Protein AF-A0A3S2ASV3-F1 (afdb_monomer)

Mean predicted aligned error: 16.5 Å

Secondary structure (DSSP, 8-state):
-----------PPPPSSS----PPPTTSTTSSSS-----------------------------------S-----BPPPEEEE-PPPPPPPPPPBSSPPPPPPPPP-SS-EEEEE-S-EEEESS-SEEEE-PPPPPPPPPPEEE----SSPPPEEPPPPPPPPPP-EEEEEE--SSEEEEESTT--SEEEE-PPPPPPPPPPEEEETT-EEPPPPPPPPPP-EEEEEE-TT-EEEE-STT--SEEEE-PPPPPPPPPPEEEE---

Radius of gyration: 30.78 Å; Cα contacts (8 Å, |Δi|>4): 820; chains: 1; bounding box: 77×61×96 Å

Foldseek 3Di:
DDDDDDDDDDDDDDDPDDPDDDDDDPPPVPPPPDDDDDDDDDDDDDDDDDDDDDDDDDDDDDDDDDPDDDDPDADQDPAAEFEQEWAAWAEWAADADWAAIAATGWRPDEQADEDAAAHEYEAAERYEYFGEWHEWYAIYEHEDEDPDPPDDAAEFHATHAWAFFEEYEYEYNYLYEQEYEDAPHAHYEYYRETHAWYAWEAYEYEPPKYHTYHTHHWYFFYHYDYHYDPSYHFYYHHHNHHHYYYYGHTYHTYYTYHMGYDYDD

pLDDT: mean 72.69, std 26.47, range [24.95, 98.44]

Solvent-accessible surface area (backbone atoms only — not comparable to full-atom values): 14152 Å² total; per-residue (Å²): 134,88,79,91,78,89,79,86,81,85,83,86,81,86,73,93,82,74,95,68,94,74,88,82,70,93,78,65,88,78,65,87,84,68,89,89,81,86,87,87,84,86,87,84,86,85,87,78,89,77,82,92,80,80,92,72,91,76,89,76,91,78,86,77,91,72,88,79,77,87,75,82,70,76,52,83,36,78,58,44,75,38,78,25,54,18,50,62,23,49,59,22,54,70,36,81,66,42,33,57,17,36,49,17,32,45,25,90,45,64,14,67,50,75,42,64,62,51,36,29,24,68,64,31,41,36,35,37,25,26,1,26,14,3,35,14,7,38,16,2,34,20,56,48,83,72,80,67,78,79,82,76,86,43,44,13,5,30,13,5,33,14,9,39,16,19,37,13,42,39,36,38,57,9,75,34,51,32,30,12,27,39,58,64,2,25,17,32,39,29,32,0,26,16,4,34,16,6,32,14,10,39,9,41,19,40,75,76,36,15,36,31,7,47,32,8,48,32,8,48,35,29,45,47,46,79,46,71,40,95,61,38,42,65,41,43,72,25,59,82,21,45,47,70,45,73,37,46,47,57,26,50,62,24,50,63,25,54,46,39,59,54,70,87,128

Structure (mmCIF, N/CA/C/O backbone):
data_AF-A0A3S2ASV3-F1
#
_entry.id   AF-A0A3S2ASV3-F1
#
loop_
_atom_site.group_PDB
_atom_site.id
_atom_site.type_symbol
_atom_site.label_atom_id
_atom_site.label_alt_id
_atom_site.label_comp_id
_atom_site.label_asym_id
_atom_site.label_entity_id
_atom_site.label_seq_id
_atom_site.pdbx_PDB_ins_code
_atom_site.Cartn_x
_atom_site.Cartn_y
_atom_site.Cartn_z
_atom_site.occupancy
_atom_site.B_iso_or_equiv
_atom_site.auth_seq_id
_atom_site.auth_comp_id
_atom_site.auth_asym_id
_atom_site.auth_atom_id
_atom_site.pdbx_PDB_model_num
ATOM 1 N N . MET A 1 1 ? -28.635 33.219 54.112 1.00 27.86 1 MET A N 1
ATOM 2 C CA . MET A 1 1 ? -27.338 33.903 53.950 1.00 27.86 1 MET A CA 1
ATOM 3 C C . MET A 1 1 ? -26.570 33.164 52.861 1.00 27.86 1 MET A C 1
ATOM 5 O O . MET A 1 1 ? -26.075 32.098 53.170 1.00 27.86 1 MET A O 1
ATOM 9 N N . ALA A 1 2 ? -26.580 33.722 51.633 1.00 28.30 2 ALA A N 1
ATOM 10 C CA . ALA A 1 2 ? -25.712 33.451 50.462 1.00 28.30 2 ALA A CA 1
ATOM 11 C C . ALA A 1 2 ? -25.654 31.990 49.911 1.00 28.30 2 ALA A C 1
ATOM 13 O O . ALA A 1 2 ? -25.798 31.045 50.665 1.00 28.30 2 ALA A O 1
ATOM 14 N N . LEU A 1 3 ? -25.488 31.664 48.624 1.00 24.95 3 LEU A N 1
ATOM 15 C CA . LEU A 1 3 ? -25.185 32.373 47.376 1.00 24.95 3 LEU A CA 1
ATOM 16 C C . LEU A 1 3 ? -25.975 31.697 46.228 1.00 24.95 3 LEU A C 1
ATOM 18 O O . LEU A 1 3 ? -26.077 30.473 46.192 1.00 24.95 3 LEU A O 1
ATOM 22 N N . PHE A 1 4 ? -26.463 32.479 45.260 1.00 28.25 4 PHE A N 1
ATOM 23 C CA . PHE A 1 4 ? -26.832 31.984 43.927 1.00 28.25 4 PHE A CA 1
ATOM 24 C C . PHE A 1 4 ? -25.550 31.759 43.106 1.00 28.25 4 PHE A C 1
ATOM 26 O O . PHE A 1 4 ? -24.674 32.620 43.082 1.00 28.25 4 PHE A O 1
ATOM 33 N N . THR A 1 5 ? -25.435 30.622 42.419 1.00 29.70 5 THR A N 1
ATOM 34 C CA . THR A 1 5 ? -24.461 30.416 41.335 1.00 29.70 5 THR A CA 1
ATOM 35 C C . THR A 1 5 ? -25.245 30.016 40.093 1.00 29.70 5 THR A C 1
ATOM 37 O O . THR A 1 5 ? -25.719 28.887 39.986 1.00 29.70 5 THR A O 1
ATOM 40 N N . GLU A 1 6 ? -25.428 30.972 39.183 1.00 31.56 6 GLU A N 1
ATOM 41 C CA . GLU A 1 6 ? -25.915 30.727 37.826 1.00 31.56 6 GLU A CA 1
ATOM 42 C C . GLU A 1 6 ? -24.901 29.864 37.064 1.00 31.56 6 GLU A C 1
ATOM 44 O O . GLU A 1 6 ? -23.692 30.095 37.136 1.00 31.56 6 GLU A O 1
ATOM 49 N N . ARG A 1 7 ? -25.380 28.868 36.313 1.00 31.86 7 ARG A N 1
ATOM 50 C CA . ARG A 1 7 ? -24.586 28.204 35.276 1.00 31.86 7 ARG A CA 1
ATOM 51 C C . ARG A 1 7 ? -25.255 28.425 33.928 1.00 31.86 7 ARG A C 1
ATOM 53 O O . ARG A 1 7 ? -26.350 27.932 33.675 1.00 31.86 7 ARG A O 1
ATOM 60 N N . VAL A 1 8 ? -24.554 29.192 33.101 1.00 29.72 8 VAL A N 1
ATOM 61 C CA . VAL A 1 8 ? -24.826 29.479 31.693 1.00 29.72 8 VAL A CA 1
ATOM 62 C C . VAL A 1 8 ? -24.829 28.169 30.900 1.00 29.72 8 VAL A C 1
ATOM 64 O O . VAL A 1 8 ? -23.848 27.426 30.924 1.00 29.72 8 VAL A O 1
ATOM 67 N N . ALA A 1 9 ? -25.925 27.878 30.198 1.00 31.48 9 ALA A N 1
ATOM 68 C CA . ALA A 1 9 ? -25.967 26.823 29.192 1.00 31.48 9 ALA A CA 1
ATOM 69 C C . ALA A 1 9 ? -25.506 27.414 27.853 1.00 31.48 9 ALA A C 1
ATOM 71 O O . ALA A 1 9 ? -26.187 28.259 27.277 1.00 31.48 9 ALA A O 1
ATOM 72 N N . VAL A 1 10 ? -24.337 26.990 27.371 1.00 29.80 10 VAL A N 1
ATOM 73 C CA . VAL A 1 10 ? -23.824 27.376 26.051 1.00 29.80 10 VAL A CA 1
ATOM 74 C C . VAL A 1 10 ? -24.455 26.454 25.008 1.00 29.80 10 VAL A C 1
ATOM 76 O O . VAL A 1 10 ? -24.184 25.256 24.987 1.00 29.80 10 VAL A O 1
ATOM 79 N N . LEU A 1 11 ? -25.317 27.015 24.162 1.00 28.66 11 LEU A N 1
ATOM 80 C CA . LEU A 1 11 ? -25.911 26.344 23.008 1.00 28.66 11 LEU A CA 1
ATOM 81 C C . LEU A 1 11 ? -24.992 26.571 21.796 1.00 28.66 11 LEU A C 1
ATOM 83 O O . LEU A 1 11 ? -24.864 27.704 21.337 1.00 28.66 11 LEU A O 1
ATOM 87 N N . SER A 1 12 ? -24.329 25.529 21.288 1.00 29.28 12 SER A N 1
ATOM 88 C CA . SER A 1 12 ? -23.541 25.613 20.052 1.00 29.28 12 SER A CA 1
ATOM 89 C C . SER A 1 12 ? -24.358 25.115 18.856 1.00 29.28 12 SER A C 1
ATOM 91 O O . SER A 1 12 ? -24.824 23.979 18.825 1.00 29.28 12 SER A O 1
ATOM 93 N N . CYS A 1 13 ? -24.516 25.973 17.849 1.00 28.16 13 CYS A N 1
ATOM 94 C CA . CYS A 1 13 ? -24.955 25.586 16.510 1.00 28.16 13 CYS A CA 1
ATOM 95 C C . CYS A 1 13 ? -23.720 25.537 15.602 1.00 28.16 13 CYS A C 1
ATOM 97 O O . CYS A 1 13 ? -22.979 26.516 15.530 1.00 28.16 13 CYS A O 1
ATOM 99 N N . ALA A 1 14 ? -23.495 24.423 14.906 1.00 32.06 14 ALA A N 1
ATOM 100 C CA . ALA A 1 14 ? -22.486 24.341 13.854 1.00 32.06 14 ALA A CA 1
ATOM 101 C C . ALA A 1 14 ? -23.110 24.783 12.520 1.00 32.06 14 ALA A C 1
ATOM 103 O O . ALA A 1 14 ? -24.103 24.204 12.082 1.00 32.06 14 ALA A O 1
ATOM 104 N N . SER A 1 15 ? -22.536 25.811 11.891 1.00 31.23 15 SER A N 1
ATOM 105 C CA . SER A 1 15 ? -22.833 26.174 10.502 1.00 31.23 15 SER A CA 1
ATOM 106 C C . SER A 1 15 ? -21.926 25.353 9.591 1.00 31.23 15 SER A C 1
ATOM 108 O O . SER A 1 15 ? -20.704 25.419 9.723 1.00 31.23 15 SER A O 1
ATOM 110 N N . ALA A 1 16 ? -22.520 24.575 8.688 1.00 38.34 16 ALA A N 1
ATOM 111 C CA . ALA A 1 16 ? -21.805 23.981 7.570 1.00 38.34 16 ALA A CA 1
ATOM 112 C C . ALA A 1 16 ? -21.366 25.126 6.651 1.00 38.34 16 ALA A C 1
ATOM 114 O O . ALA A 1 16 ? -22.221 25.781 6.069 1.00 38.34 16 ALA A O 1
ATOM 115 N N . ASP A 1 17 ? -20.078 25.467 6.682 1.00 38.75 17 ASP A N 1
ATOM 116 C CA . ASP A 1 17 ? -19.294 25.588 5.447 1.00 38.75 17 ASP A CA 1
ATOM 117 C C . ASP A 1 17 ? -17.786 25.785 5.702 1.00 38.75 17 ASP A C 1
ATOM 119 O O . ASP A 1 17 ? -17.004 25.267 4.920 1.00 38.75 17 ASP A O 1
ATOM 123 N N . ASP A 1 18 ? -17.316 26.332 6.835 1.00 40.28 18 ASP A N 1
ATOM 124 C CA . ASP A 1 18 ? -15.885 26.731 6.921 1.00 40.28 18 ASP A CA 1
ATOM 125 C C . ASP A 1 18 ? -15.082 26.199 8.131 1.00 40.28 18 ASP A C 1
ATOM 127 O O . ASP A 1 18 ? -14.100 26.814 8.554 1.00 40.28 18 ASP A O 1
ATOM 131 N N . GLY A 1 19 ? -15.465 25.056 8.716 1.00 42.62 19 GLY A N 1
ATOM 132 C CA . GLY A 1 19 ? -14.585 24.226 9.570 1.00 42.62 19 GLY A CA 1
ATOM 133 C C . GLY A 1 19 ? -13.855 24.901 10.749 1.00 42.62 19 GLY A C 1
ATOM 134 O O . GLY A 1 19 ? -12.878 24.350 11.254 1.00 42.62 19 GLY A O 1
ATOM 135 N N . SER A 1 20 ? -14.292 26.076 11.210 1.00 33.50 20 SER A N 1
ATOM 136 C CA . SER A 1 20 ? -13.599 26.860 12.236 1.00 33.50 20 SER A CA 1
ATOM 137 C C . SER A 1 20 ? -14.561 27.302 13.343 1.00 33.50 20 SER A C 1
ATOM 139 O O . SER A 1 20 ? -15.411 28.171 13.171 1.00 33.50 20 SER A O 1
ATOM 141 N N . ALA A 1 21 ? -14.429 26.687 14.523 1.00 32.34 21 ALA A N 1
ATOM 142 C CA . ALA A 1 21 ? -15.184 27.058 15.716 1.00 32.34 21 ALA A CA 1
ATOM 143 C C . ALA A 1 21 ? -14.609 28.353 16.315 1.00 32.34 21 ALA A C 1
ATOM 145 O O . ALA A 1 21 ? -13.536 28.348 16.919 1.00 32.34 21 ALA A O 1
ATOM 146 N N . ARG A 1 22 ? -15.318 29.476 16.161 1.00 36.41 22 ARG A N 1
ATOM 147 C CA . ARG A 1 22 ? -15.057 30.712 16.915 1.00 36.41 22 ARG A CA 1
ATOM 148 C C . ARG A 1 22 ? -16.167 30.922 17.941 1.00 36.41 22 ARG A C 1
ATOM 150 O O . ARG A 1 22 ? -17.344 30.816 17.617 1.00 36.41 22 ARG A O 1
ATOM 157 N N . ALA A 1 23 ? -15.783 31.209 19.183 1.00 31.31 23 ALA A N 1
ATOM 158 C CA . ALA A 1 23 ? -16.715 31.552 20.249 1.00 31.31 23 ALA A CA 1
ATOM 159 C C . ALA A 1 23 ? -17.331 32.934 19.976 1.00 31.31 23 ALA A C 1
ATOM 161 O O . ALA A 1 23 ? -16.611 33.930 19.907 1.00 31.31 23 ALA A O 1
ATOM 162 N N . CYS A 1 24 ? -18.652 33.001 19.815 1.00 29.80 24 CYS A N 1
ATOM 163 C CA . CYS A 1 24 ? -19.378 34.268 19.777 1.00 29.80 24 CYS A CA 1
ATOM 164 C C . CYS A 1 24 ? -19.650 34.737 21.212 1.00 29.80 24 CYS A C 1
ATOM 166 O O . CYS A 1 24 ? -20.343 34.055 21.965 1.00 29.80 24 CYS A O 1
ATOM 168 N N . SER A 1 25 ? -19.105 35.895 21.587 1.00 32.62 25 SER A N 1
ATOM 169 C CA . SER A 1 25 ? -19.512 36.639 22.781 1.00 32.62 25 SER A CA 1
ATOM 170 C C . SER A 1 25 ? -20.868 37.325 22.554 1.00 32.62 25 SER A C 1
ATOM 172 O O . SER A 1 25 ? -21.244 37.648 21.427 1.00 32.62 25 SER A O 1
ATOM 174 N N . GLU A 1 26 ? -21.604 37.539 23.646 1.00 41.28 26 GLU A N 1
ATOM 175 C CA . GLU A 1 26 ? -23.018 37.951 23.745 1.00 41.28 26 GLU A CA 1
ATOM 176 C C . GLU A 1 26 ? -23.399 39.336 23.168 1.00 41.28 26 GLU A C 1
ATOM 178 O O . GLU A 1 26 ? -24.513 39.807 23.386 1.00 41.28 26 GLU A O 1
ATOM 183 N N . GLU A 1 27 ? -22.536 40.000 22.396 1.00 40.22 27 GLU A N 1
ATOM 184 C CA . GLU A 1 27 ? -22.760 41.388 21.956 1.00 40.22 27 GLU A CA 1
ATOM 185 C C . GLU A 1 27 ? -23.263 41.547 20.506 1.00 40.22 27 GLU A C 1
ATOM 187 O O . GLU A 1 27 ? -23.532 42.661 20.067 1.00 40.22 27 GLU A O 1
ATOM 192 N N . VAL A 1 28 ? -23.479 40.457 19.757 1.00 37.19 28 VAL A N 1
ATOM 193 C CA . VAL A 1 28 ? -23.893 40.529 18.332 1.00 37.19 28 VAL A CA 1
ATOM 194 C C . VAL A 1 28 ? -25.413 40.382 18.119 1.00 37.19 28 VAL A C 1
ATOM 196 O O . VAL A 1 28 ? -25.927 40.617 17.025 1.00 37.19 28 VAL A O 1
ATOM 199 N N . LEU A 1 29 ? -26.197 40.093 19.164 1.00 35.94 29 LEU A N 1
ATOM 200 C CA . LEU A 1 29 ? -27.660 39.933 19.055 1.00 35.94 29 LEU A CA 1
ATOM 201 C C . LEU A 1 29 ? -28.457 41.254 19.028 1.00 35.94 29 LEU A C 1
ATOM 203 O O . LEU A 1 29 ? -29.662 41.249 19.287 1.00 35.94 29 LEU A O 1
ATOM 207 N N . ARG A 1 30 ? -27.826 42.388 18.695 1.00 38.94 30 ARG A N 1
ATOM 208 C CA . ARG A 1 30 ? -28.529 43.671 18.504 1.00 38.94 30 ARG A CA 1
ATOM 209 C C . ARG A 1 30 ? -28.528 44.240 17.084 1.00 38.94 30 ARG A C 1
ATOM 211 O O . ARG A 1 30 ? -29.340 45.124 16.848 1.00 38.94 30 ARG A O 1
ATOM 218 N N . ASP A 1 31 ? -27.776 43.679 16.132 1.00 33.28 31 ASP A N 1
ATOM 219 C CA . ASP A 1 31 ? -27.699 44.248 14.768 1.00 33.28 31 ASP A CA 1
ATOM 220 C C . ASP A 1 31 ? -28.191 43.342 13.622 1.00 33.28 31 ASP A C 1
ATOM 222 O O . ASP A 1 31 ? -28.264 43.778 12.476 1.00 33.28 31 ASP A O 1
ATOM 226 N N . ALA A 1 32 ? -28.661 42.119 13.889 1.00 35.06 32 ALA A N 1
ATOM 227 C CA . ALA A 1 32 ? -29.224 41.246 12.843 1.00 35.06 32 ALA A CA 1
ATOM 228 C C . ALA A 1 32 ? -30.696 41.558 12.476 1.00 35.06 32 ALA A C 1
ATOM 230 O O . ALA A 1 32 ? -31.387 40.733 11.878 1.00 35.06 32 ALA A O 1
ATOM 231 N N . ALA A 1 33 ? -31.190 42.748 12.828 1.00 37.66 33 ALA A N 1
ATOM 232 C CA . ALA A 1 33 ? -32.520 43.239 12.471 1.00 37.66 33 ALA A CA 1
ATOM 233 C C . ALA A 1 33 ? -32.453 44.412 11.481 1.00 37.66 33 ALA A C 1
ATOM 235 O O . ALA A 1 33 ? -33.231 45.355 11.581 1.00 37.66 33 ALA A O 1
ATOM 236 N N . ALA A 1 34 ? -31.545 44.372 10.506 1.00 36.31 34 ALA A N 1
ATOM 237 C CA . ALA A 1 34 ? -31.639 45.248 9.346 1.00 36.31 34 ALA A CA 1
ATOM 238 C C . A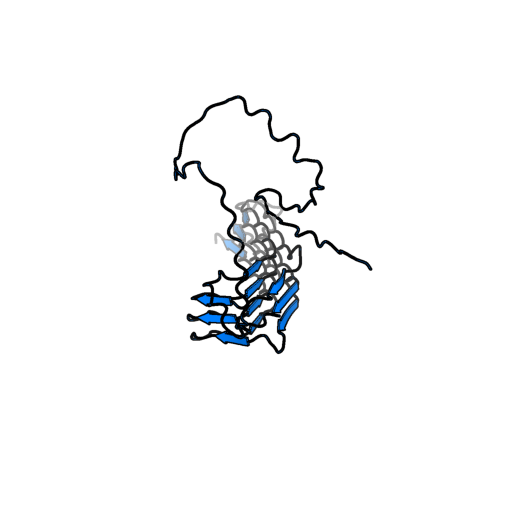LA A 1 34 ? -30.938 44.645 8.123 1.00 36.31 34 ALA A C 1
ATOM 240 O O . ALA A 1 34 ? -29.752 44.342 8.153 1.00 36.31 34 ALA A O 1
ATOM 241 N N . THR A 1 35 ? -31.667 44.630 7.006 1.00 31.55 35 THR A N 1
ATOM 242 C CA . THR A 1 35 ? -31.150 44.574 5.626 1.00 31.55 35 THR A CA 1
ATOM 243 C C . THR A 1 35 ? -30.968 43.188 5.000 1.00 31.55 35 THR A C 1
ATOM 245 O O . THR A 1 35 ? -29.873 42.648 4.933 1.00 31.55 35 THR A O 1
ATOM 248 N N . GLN A 1 36 ? -32.019 42.706 4.328 1.00 31.88 36 GLN A N 1
ATOM 249 C CA . GLN A 1 36 ? -31.841 42.073 3.017 1.00 31.88 36 GLN A CA 1
ATOM 250 C C . GLN A 1 36 ? -32.813 42.688 2.006 1.00 31.88 36 GLN A C 1
ATOM 252 O O . GLN A 1 36 ? -34.022 42.463 2.026 1.00 31.88 36 GLN A O 1
ATOM 257 N N . LYS A 1 37 ? -32.244 43.516 1.127 1.00 28.55 37 LYS A N 1
ATOM 258 C CA . LYS A 1 37 ? -32.868 44.144 -0.035 1.00 28.55 37 LYS A CA 1
ATOM 259 C C . LYS A 1 37 ? -32.323 43.428 -1.279 1.00 28.55 37 LYS A C 1
ATOM 261 O O . LYS A 1 37 ? -31.177 43.657 -1.624 1.00 28.55 37 LYS A O 1
ATOM 266 N N . GLY A 1 38 ? -33.158 42.582 -1.892 1.00 27.41 38 GLY A N 1
ATOM 267 C CA . GLY A 1 38 ? -33.184 42.176 -3.312 1.00 27.41 38 GLY A CA 1
ATOM 268 C C . GLY A 1 38 ? -31.938 41.554 -3.974 1.00 27.41 38 GLY A C 1
ATOM 269 O O . GLY A 1 38 ? -30.922 42.215 -4.113 1.00 27.41 38 GLY A O 1
ATOM 270 N N . LEU A 1 39 ? -32.081 40.354 -4.556 1.00 30.55 39 LEU A N 1
ATOM 271 C CA . LEU A 1 39 ? -32.191 40.137 -6.017 1.00 30.55 39 LEU A CA 1
ATOM 272 C C . LEU A 1 39 ? -32.584 38.659 -6.340 1.00 30.55 39 LEU A C 1
ATOM 274 O O . LEU A 1 39 ? -32.427 37.798 -5.478 1.00 30.55 39 LEU A O 1
ATOM 278 N N . PRO A 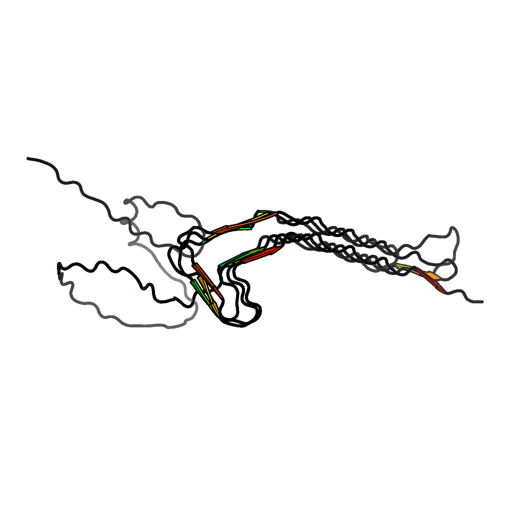1 40 ? -33.159 38.370 -7.532 1.00 34.69 40 PRO A N 1
ATOM 279 C CA . PRO A 1 40 ? -34.016 37.207 -7.815 1.00 34.69 40 PRO A CA 1
ATOM 280 C C . PRO A 1 40 ? -33.320 36.071 -8.592 1.00 34.69 40 PRO A C 1
ATOM 282 O O . PRO A 1 40 ? -32.450 36.331 -9.417 1.00 34.69 40 PRO A O 1
ATOM 285 N N . GLY A 1 41 ? -33.779 34.818 -8.434 1.00 29.88 41 GLY A N 1
ATOM 286 C CA . GLY A 1 41 ? -33.276 33.725 -9.280 1.00 29.88 41 GLY A CA 1
ATOM 287 C C . GLY A 1 41 ? -33.675 32.285 -8.937 1.00 29.88 41 GLY A C 1
ATOM 288 O O . GLY A 1 41 ? -32.800 31.473 -8.692 1.00 29.88 41 GLY A O 1
ATOM 289 N N . ARG A 1 42 ? -34.971 31.966 -9.070 1.00 28.36 42 ARG A N 1
ATOM 290 C CA . ARG A 1 42 ? -35.570 30.624 -9.297 1.00 28.36 42 ARG A CA 1
ATOM 291 C C . ARG A 1 42 ? -35.688 29.620 -8.124 1.00 28.36 42 ARG A C 1
ATOM 293 O O . ARG A 1 42 ? -34.887 29.633 -7.201 1.00 28.36 42 ARG A O 1
ATOM 300 N N . PRO A 1 43 ? -36.761 28.794 -8.134 1.00 39.12 43 PRO A N 1
ATOM 301 C CA . PRO A 1 43 ? -37.386 28.250 -6.932 1.00 39.12 43 PRO A CA 1
ATOM 302 C C . PRO A 1 43 ? -37.041 26.774 -6.711 1.00 39.12 43 PRO A C 1
ATOM 304 O O . PRO A 1 43 ? -36.908 26.033 -7.676 1.00 39.12 43 PRO A O 1
ATOM 307 N N . ASN A 1 44 ? -37.024 26.325 -5.456 1.00 31.59 44 ASN A N 1
ATOM 308 C CA . ASN A 1 44 ? -37.616 25.038 -5.104 1.00 31.59 44 ASN A CA 1
ATOM 309 C C . ASN A 1 44 ? -38.133 25.072 -3.668 1.00 31.59 44 ASN A C 1
ATOM 311 O O . ASN A 1 44 ? -37.478 25.509 -2.727 1.00 31.59 44 ASN A O 1
ATOM 315 N N . GLN A 1 45 ? -39.396 24.693 -3.583 1.00 33.84 45 GLN A N 1
ATOM 316 C CA . GLN A 1 45 ? -40.287 24.811 -2.454 1.00 33.84 45 GLN A CA 1
ATOM 317 C C . GLN A 1 45 ? -40.058 23.638 -1.500 1.00 33.84 45 GLN A C 1
ATOM 319 O O . GLN A 1 45 ? -40.102 22.494 -1.931 1.00 33.84 45 GLN A O 1
ATOM 324 N N . CYS A 1 46 ? -39.932 23.924 -0.207 1.00 28.28 46 CYS A N 1
ATOM 325 C CA . CYS A 1 46 ? -40.522 23.094 0.843 1.00 28.28 46 CYS A CA 1
ATOM 326 C C . CYS A 1 46 ? -41.114 24.035 1.892 1.00 28.28 46 CYS A C 1
ATOM 328 O O . CYS A 1 46 ? -40.515 24.376 2.909 1.00 28.28 46 CYS A O 1
ATOM 330 N N . LEU A 1 47 ? -42.305 24.520 1.552 1.00 27.61 47 LEU A N 1
ATOM 331 C CA . LEU A 1 47 ? -43.196 25.285 2.402 1.00 27.61 47 LEU A CA 1
ATOM 332 C C . LEU A 1 47 ? -43.883 24.299 3.360 1.00 27.61 47 LEU A C 1
ATOM 334 O O . LEU A 1 47 ? -44.835 23.631 2.972 1.00 27.61 47 LEU A O 1
ATOM 338 N N . ALA A 1 48 ? -43.418 24.207 4.605 1.00 30.95 48 ALA A N 1
ATOM 339 C CA . ALA A 1 48 ? -44.218 23.669 5.700 1.00 30.95 48 ALA A CA 1
ATOM 340 C C . ALA A 1 48 ? -44.593 24.830 6.624 1.00 30.95 48 ALA A C 1
ATOM 342 O O . ALA A 1 48 ? -43.816 25.315 7.442 1.00 30.95 48 ALA A O 1
ATOM 343 N N . THR A 1 49 ? -45.806 25.318 6.400 1.00 27.81 49 THR A N 1
ATOM 344 C CA . THR A 1 49 ? -46.543 26.286 7.205 1.00 27.81 49 THR A CA 1
ATOM 345 C C . THR A 1 49 ? -46.608 25.876 8.677 1.00 27.81 49 THR A C 1
ATOM 347 O O . THR A 1 49 ? -47.152 24.817 8.985 1.00 27.81 49 THR A O 1
ATOM 350 N N . LEU A 1 50 ? -46.190 26.754 9.593 1.00 28.98 50 LEU A N 1
ATOM 351 C CA . LEU A 1 50 ? -46.658 26.713 10.981 1.00 28.98 50 LEU A CA 1
ATOM 352 C C . LEU A 1 50 ? -47.162 28.110 11.390 1.00 28.98 50 LEU A C 1
ATOM 354 O O . LEU A 1 50 ? -46.391 29.073 11.351 1.00 28.98 50 LEU A O 1
ATOM 358 N N . PRO A 1 51 ? -48.459 28.275 11.714 1.00 37.16 51 PRO A N 1
ATOM 359 C CA . PRO A 1 51 ? -49.026 29.588 11.969 1.00 37.16 51 PRO A CA 1
ATOM 360 C C . PRO A 1 51 ? -48.628 30.124 13.348 1.00 37.16 51 PRO A C 1
ATOM 362 O O . PRO A 1 51 ? -48.670 29.433 14.363 1.00 37.16 51 PRO A O 1
ATOM 365 N N . LYS A 1 52 ? -48.321 31.425 13.366 1.00 30.14 52 LYS A N 1
ATOM 366 C CA . LYS A 1 52 ? -48.329 32.299 14.545 1.00 30.14 52 LYS A CA 1
ATOM 367 C C . LYS A 1 52 ? -49.573 32.039 15.399 1.00 30.14 52 LYS A C 1
ATOM 369 O O . LYS A 1 52 ? -50.672 32.337 14.935 1.00 30.14 52 LYS A O 1
ATOM 374 N N . ARG A 1 53 ? -49.381 31.653 16.665 1.00 30.09 53 ARG A N 1
ATOM 375 C CA . ARG A 1 53 ? -49.920 32.323 17.872 1.00 30.09 53 ARG A CA 1
ATOM 376 C C . ARG A 1 53 ? -49.727 31.440 19.116 1.00 30.09 53 ARG A C 1
ATOM 378 O O . ARG A 1 53 ? -50.013 30.256 19.084 1.00 30.09 53 ARG A O 1
ATOM 385 N N . ILE A 1 54 ? -49.369 32.108 20.217 1.00 37.12 54 ILE A N 1
ATOM 386 C CA . ILE A 1 54 ? -49.456 31.673 21.624 1.00 37.12 54 ILE A CA 1
ATOM 387 C C . ILE A 1 54 ? -48.217 30.944 22.165 1.00 37.12 54 ILE A C 1
ATOM 389 O O . ILE A 1 54 ? -48.108 29.724 2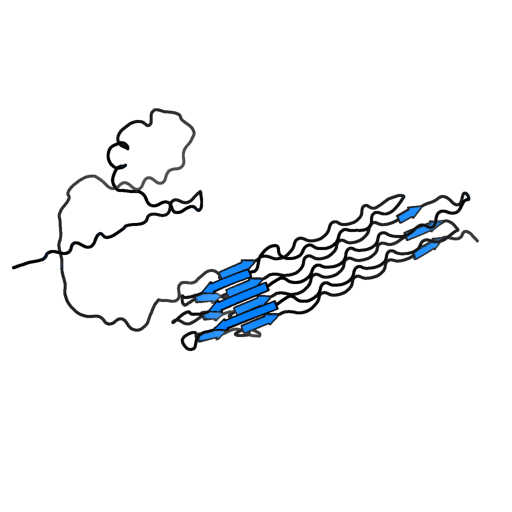2.180 1.00 37.12 54 ILE A O 1
ATOM 393 N N . ALA A 1 55 ? -47.328 31.757 22.736 1.00 36.06 55 ALA A N 1
ATOM 394 C CA . ALA A 1 55 ? -46.512 31.366 23.870 1.00 36.06 55 ALA A CA 1
ATOM 395 C C . ALA A 1 55 ? -47.417 30.918 25.030 1.00 36.06 55 ALA A C 1
ATOM 397 O O . ALA A 1 55 ? -48.261 31.692 25.488 1.00 36.06 55 ALA A O 1
ATOM 398 N N . ARG A 1 56 ? -47.212 29.701 25.536 1.00 30.80 56 ARG A N 1
ATOM 399 C CA . ARG A 1 56 ? -47.549 29.331 26.914 1.00 30.80 56 ARG A CA 1
ATOM 400 C C . ARG A 1 56 ? -46.453 28.429 27.459 1.00 30.80 56 ARG A C 1
ATOM 402 O O . ARG A 1 56 ? -46.263 27.315 26.986 1.00 30.80 56 ARG A O 1
ATOM 409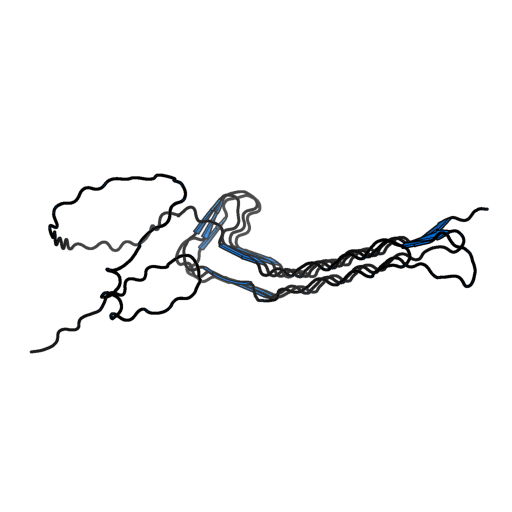 N N . LEU A 1 57 ? -45.751 28.964 28.457 1.00 34.75 57 LEU A N 1
ATOM 410 C CA . LEU A 1 57 ? -44.971 28.213 29.428 1.00 34.75 57 LEU A CA 1
ATOM 411 C C . LEU A 1 57 ? -45.786 27.002 29.903 1.00 34.75 57 LEU A C 1
ATOM 413 O O . LEU A 1 57 ? -46.847 27.181 30.500 1.00 34.75 57 LEU A O 1
ATOM 417 N N . LEU A 1 58 ? -45.253 25.798 29.724 1.00 34.47 58 LEU A N 1
ATOM 418 C CA . LEU A 1 58 ? -45.500 24.712 30.662 1.00 34.47 58 LEU A CA 1
ATOM 419 C C . LEU A 1 58 ? -44.155 24.278 31.233 1.00 34.47 58 LEU A C 1
ATOM 421 O O . LEU A 1 58 ? -43.374 23.568 30.607 1.00 34.47 58 LEU A O 1
ATOM 425 N N . CYS A 1 59 ? -43.905 24.762 32.445 1.00 31.78 59 CYS A N 1
ATOM 426 C CA . CYS A 1 59 ? -42.975 24.158 33.375 1.00 31.78 59 CYS A CA 1
ATOM 427 C C . CYS A 1 59 ? -43.607 22.834 33.832 1.00 31.78 59 CYS A C 1
ATOM 429 O O . CYS A 1 59 ? -44.680 22.848 34.435 1.00 31.78 59 CYS A O 1
ATOM 431 N N . ALA A 1 60 ? -42.982 21.704 33.515 1.00 31.62 60 ALA A N 1
ATOM 432 C CA . ALA A 1 60 ? -43.348 20.405 34.065 1.00 31.62 60 ALA A CA 1
ATOM 433 C C . ALA A 1 60 ? -42.074 19.709 34.549 1.00 31.62 60 ALA A C 1
ATOM 435 O O . ALA A 1 60 ? -41.419 18.972 33.818 1.00 31.62 60 ALA A O 1
ATOM 436 N N . THR A 1 61 ? -41.712 19.971 35.803 1.00 42.00 61 THR A N 1
ATOM 437 C CA . THR A 1 61 ? -40.820 19.100 36.565 1.00 42.00 61 THR A CA 1
ATOM 438 C C . THR A 1 61 ? -41.609 17.864 36.979 1.00 42.00 61 THR A C 1
ATOM 440 O O . THR A 1 61 ? -42.360 17.904 37.952 1.00 42.00 61 THR A O 1
ATOM 443 N N . ALA A 1 62 ? -41.433 16.769 36.243 1.00 32.22 62 ALA A N 1
ATOM 444 C CA . ALA A 1 62 ? -41.758 15.432 36.720 1.00 32.22 62 ALA A CA 1
ATOM 445 C C . ALA A 1 62 ? -40.453 14.742 37.132 1.00 32.22 62 ALA A C 1
ATOM 447 O O . ALA A 1 62 ? -39.678 14.252 36.315 1.00 32.22 62 ALA A O 1
ATOM 448 N N . LEU A 1 63 ? -40.214 14.787 38.439 1.00 33.16 63 LEU A N 1
ATOM 449 C CA . LEU A 1 63 ? -39.345 13.899 39.195 1.00 33.16 63 LEU A CA 1
ATOM 450 C C . LEU A 1 63 ? -39.749 12.439 38.910 1.00 33.16 63 LEU A C 1
ATOM 452 O O . LEU A 1 63 ? -40.941 12.153 38.954 1.00 33.16 63 LEU A O 1
ATOM 456 N N . VAL A 1 64 ? -38.788 11.548 38.645 1.00 30.34 64 VAL A N 1
ATOM 457 C CA . VAL A 1 64 ? -38.707 10.131 39.080 1.00 30.34 64 VAL A CA 1
ATOM 458 C C . VAL A 1 64 ? -37.567 9.474 38.295 1.00 30.34 64 VAL A C 1
ATOM 460 O O . VAL A 1 64 ? -37.444 9.640 37.085 1.00 30.34 64 VAL A O 1
ATOM 463 N N . GLY A 1 65 ? -36.685 8.784 39.017 1.00 39.06 65 GLY A N 1
ATOM 464 C CA . GLY A 1 65 ? -35.476 8.196 38.466 1.00 39.06 65 GLY A CA 1
ATOM 465 C C . GLY A 1 65 ? -35.737 7.186 37.355 1.00 39.06 65 GLY A C 1
ATOM 466 O O . GLY A 1 65 ? -36.576 6.302 37.480 1.00 39.06 65 GLY A O 1
ATOM 467 N N . LEU A 1 66 ? -34.919 7.281 36.316 1.00 32.69 66 LEU A N 1
ATOM 468 C CA . LEU A 1 66 ? -34.506 6.151 35.507 1.00 32.69 66 LEU A CA 1
ATOM 469 C C . LEU A 1 66 ? -32.994 6.274 35.381 1.00 32.69 66 LEU A C 1
ATOM 471 O O . LEU A 1 66 ? -32.462 7.048 34.589 1.00 32.69 66 LEU A O 1
ATOM 475 N N . VAL A 1 67 ? -32.299 5.502 36.213 1.00 34.75 67 VAL A N 1
ATOM 476 C CA . VAL A 1 67 ? -31.045 4.907 35.768 1.00 34.75 67 VAL A CA 1
ATOM 477 C C . VAL A 1 67 ? -31.420 4.189 34.472 1.00 34.75 67 VAL A C 1
ATOM 479 O O . VAL A 1 67 ? -32.177 3.224 34.510 1.00 34.75 67 VAL A O 1
ATOM 482 N N . PHE A 1 68 ? -30.985 4.714 33.331 1.00 32.72 68 PHE A N 1
ATOM 483 C CA . PHE A 1 68 ? -30.962 3.972 32.077 1.00 32.72 68 PHE A CA 1
ATOM 484 C C . PHE A 1 68 ? -29.563 3.367 31.950 1.00 32.72 68 PHE A C 1
ATOM 486 O O . PHE A 1 68 ? -28.670 4.024 31.414 1.00 32.72 68 PHE A O 1
ATOM 493 N N . PRO A 1 69 ? -29.309 2.151 32.458 1.00 41.59 69 PRO A N 1
ATOM 494 C CA . PRO A 1 69 ? -28.244 1.345 31.913 1.00 41.59 69 PRO A CA 1
ATOM 495 C C . PRO A 1 69 ? -28.821 0.649 30.666 1.00 41.59 69 PRO A C 1
ATOM 497 O O . PRO A 1 69 ? -29.938 0.141 30.697 1.00 41.59 69 PRO A O 1
ATOM 500 N N . TYR A 1 70 ? -28.058 0.623 29.577 1.00 45.44 70 TYR A N 1
ATOM 501 C CA . TYR A 1 70 ? -28.342 -0.150 28.361 1.00 45.44 70 TYR A CA 1
ATOM 502 C C . TYR A 1 70 ? -29.570 0.256 27.536 1.00 45.44 70 TYR A C 1
ATOM 504 O O . TYR A 1 70 ? -30.700 -0.136 27.801 1.00 45.44 70 TYR A O 1
ATOM 512 N N . ALA A 1 71 ? -29.289 0.978 26.453 1.00 36.69 71 ALA A N 1
ATOM 513 C CA . ALA A 1 71 ? -29.678 0.640 25.080 1.00 36.69 71 ALA A CA 1
ATOM 514 C C . ALA A 1 71 ? -29.668 1.936 24.268 1.00 36.69 71 ALA A C 1
ATOM 516 O O . ALA A 1 71 ? -30.707 2.514 23.954 1.00 36.69 71 ALA A O 1
ATOM 517 N N . GLN A 1 72 ? -28.470 2.406 23.914 1.00 42.94 72 GLN A N 1
ATOM 518 C CA . GLN A 1 72 ? -28.369 3.139 22.661 1.00 42.94 72 GLN A CA 1
ATOM 519 C C . GLN A 1 72 ? -28.736 2.106 21.597 1.00 42.94 72 GLN A C 1
ATOM 521 O O . GLN A 1 72 ? -27.994 1.150 21.383 1.00 42.94 72 GLN A O 1
ATOM 526 N N . SER A 1 73 ? -29.942 2.212 21.040 1.00 41.91 73 SER A N 1
ATOM 527 C CA . SER A 1 73 ? -30.335 1.432 19.872 1.00 41.91 73 SER A CA 1
ATOM 528 C C . SER A 1 73 ? -29.212 1.532 18.839 1.00 41.91 73 SER A C 1
ATOM 530 O O . SER A 1 73 ? -28.668 2.628 18.669 1.00 41.91 73 SER A O 1
ATOM 532 N N . PRO A 1 74 ? -28.822 0.424 18.182 1.00 50.12 74 PRO A N 1
ATOM 533 C CA . PRO A 1 74 ? -27.772 0.470 17.185 1.00 50.12 74 PRO A CA 1
ATOM 534 C C . PRO A 1 74 ? -28.252 1.387 16.065 1.00 50.12 74 PRO A C 1
ATOM 536 O O . PRO A 1 74 ? -29.082 1.017 15.230 1.00 50.12 74 PRO A O 1
ATOM 539 N N . ALA A 1 75 ? -27.781 2.633 16.081 1.00 46.56 75 ALA A N 1
ATOM 540 C CA . ALA A 1 75 ? -27.852 3.475 14.912 1.00 46.56 75 ALA A CA 1
ATOM 541 C C . ALA A 1 75 ? -27.137 2.673 13.830 1.00 46.56 75 ALA A C 1
ATOM 543 O O . ALA A 1 75 ? -25.988 2.277 14.032 1.00 46.56 75 ALA A O 1
ATOM 544 N N . HIS A 1 76 ? -27.835 2.382 12.729 1.00 53.94 76 HIS A N 1
ATOM 545 C CA . HIS A 1 76 ? -27.179 1.928 11.511 1.00 53.94 76 HIS A CA 1
ATOM 546 C C . HIS A 1 76 ? -26.191 3.030 11.153 1.00 53.94 76 HIS A C 1
ATOM 548 O O . HIS A 1 76 ? -26.564 4.088 10.642 1.00 53.94 76 HIS A O 1
ATOM 554 N N . ALA A 1 77 ? -24.955 2.840 11.585 1.00 58.91 77 ALA A N 1
ATOM 555 C CA . ALA A 1 77 ? -23.935 3.851 11.524 1.00 58.91 77 ALA A CA 1
ATOM 556 C C . ALA A 1 77 ? -23.181 3.621 10.226 1.00 58.91 77 ALA A C 1
ATOM 558 O O . ALA A 1 77 ? -22.927 2.488 9.826 1.00 58.91 77 ALA A O 1
ATOM 559 N N . GLN A 1 78 ? -22.814 4.704 9.557 1.00 73.06 78 GLN A N 1
ATOM 560 C CA . GLN A 1 78 ? -21.866 4.603 8.459 1.00 73.06 78 GLN A CA 1
ATOM 561 C C . GLN A 1 78 ? -20.494 4.212 9.026 1.00 73.06 78 GLN A C 1
ATOM 563 O O . GLN A 1 78 ? -20.160 4.577 10.163 1.00 73.06 78 GLN A O 1
ATOM 568 N N . GLN A 1 79 ? -19.722 3.458 8.249 1.00 86.25 79 GLN A N 1
ATOM 569 C CA . GLN A 1 79 ? -18.328 3.132 8.542 1.00 86.25 79 GLN A CA 1
ATOM 570 C C . GLN A 1 79 ? -17.549 4.395 8.911 1.00 86.25 79 GLN A C 1
ATOM 572 O O . GLN A 1 79 ? -17.633 5.414 8.223 1.00 86.25 79 GLN A O 1
ATOM 577 N N . LEU A 1 80 ? -16.771 4.328 9.989 1.00 88.44 80 LEU A N 1
ATOM 578 C CA . LEU A 1 80 ? -15.768 5.349 10.257 1.00 88.44 80 LEU A CA 1
ATOM 579 C C . LEU A 1 80 ? -14.553 5.037 9.381 1.00 88.44 80 LEU A C 1
ATOM 581 O O . LEU A 1 80 ? -13.981 3.961 9.512 1.00 88.44 80 LEU A O 1
ATOM 585 N N . SER A 1 81 ? -14.175 5.936 8.476 1.00 91.88 81 SER A N 1
ATOM 586 C CA . SER A 1 81 ? -13.009 5.751 7.607 1.00 91.88 81 SER A CA 1
ATOM 587 C C . SER A 1 81 ? -12.063 6.946 7.686 1.00 91.88 81 SER A C 1
ATOM 589 O O . SER A 1 81 ? -12.498 8.097 7.728 1.00 91.88 81 SER A O 1
ATOM 591 N N . ILE A 1 82 ? -10.763 6.664 7.735 1.00 94.50 82 ILE A N 1
ATOM 592 C CA . ILE A 1 82 ? -9.685 7.655 7.703 1.00 94.50 82 ILE A CA 1
ATOM 593 C C . ILE A 1 82 ? -8.683 7.177 6.668 1.00 94.50 82 ILE A C 1
ATOM 595 O O . ILE A 1 82 ? -8.108 6.106 6.823 1.00 94.50 82 ILE A O 1
ATOM 599 N N . ASN A 1 83 ? -8.491 7.955 5.611 1.00 94.75 83 ASN A N 1
ATOM 600 C CA . ASN A 1 83 ? -7.585 7.614 4.527 1.00 94.75 83 ASN A CA 1
ATOM 601 C C . ASN A 1 83 ? -6.565 8.742 4.364 1.00 94.75 83 ASN A C 1
ATOM 603 O O . ASN A 1 83 ? -6.937 9.888 4.107 1.00 94.75 83 ASN A O 1
ATOM 607 N N . THR A 1 84 ? -5.291 8.406 4.527 1.00 96.31 84 THR A N 1
ATOM 608 C CA . THR A 1 84 ? -4.156 9.282 4.232 1.00 96.31 84 THR A CA 1
ATOM 609 C C . THR A 1 84 ? -3.196 8.643 3.230 1.00 96.31 84 THR A C 1
ATOM 611 O O . THR A 1 84 ? -2.023 9.004 3.192 1.00 96.31 84 THR A O 1
ATOM 614 N N . ASP A 1 85 ? -3.687 7.699 2.423 1.00 96.69 85 ASP A N 1
ATOM 615 C CA . ASP A 1 85 ? -2.934 6.983 1.398 1.00 96.69 85 ASP A CA 1
ATOM 616 C C . ASP A 1 85 ? -2.150 7.958 0.508 1.00 96.69 85 ASP A C 1
ATOM 618 O O . ASP A 1 85 ? -2.597 9.048 0.139 1.00 96.69 85 ASP A O 1
ATOM 622 N N . GLY A 1 86 ? -0.937 7.544 0.180 1.00 96.69 86 GLY A N 1
ATOM 623 C CA . GLY A 1 86 ? -0.019 8.276 -0.658 1.00 96.69 86 GLY A CA 1
ATOM 624 C C . GLY A 1 86 ? -0.435 8.274 -2.128 1.00 96.69 86 GLY A C 1
ATOM 625 O O . GLY A 1 86 ? -1.032 7.321 -2.634 1.00 96.69 86 GLY A O 1
ATOM 626 N N . ALA A 1 87 ? -0.106 9.355 -2.832 1.00 97.38 87 ALA A N 1
ATOM 627 C CA . ALA A 1 87 ? -0.425 9.491 -4.248 1.00 97.38 87 ALA A CA 1
ATOM 628 C C . ALA A 1 87 ? 0.461 8.578 -5.117 1.00 97.38 87 ALA A C 1
ATOM 630 O O . ALA A 1 87 ? 1.644 8.405 -4.812 1.00 97.38 87 ALA A O 1
ATOM 631 N N . PRO A 1 88 ? -0.062 8.016 -6.219 1.00 97.25 88 PRO A N 1
ATOM 632 C CA . PRO A 1 88 ? 0.766 7.280 -7.168 1.00 97.25 88 PRO A CA 1
ATOM 633 C C . PRO A 1 88 ? 1.814 8.190 -7.834 1.00 97.25 88 PRO A C 1
ATOM 635 O O . PRO A 1 88 ? 1.654 9.412 -7.871 1.00 97.25 88 PRO A O 1
ATOM 638 N N . GLY A 1 89 ? 2.878 7.580 -8.350 1.00 96.62 89 GLY A N 1
ATOM 639 C CA . GLY A 1 89 ? 3.832 8.223 -9.250 1.00 96.62 89 GLY A CA 1
ATOM 640 C C . GLY A 1 89 ? 3.259 8.389 -10.658 1.00 96.62 89 GLY A C 1
ATOM 641 O O . GLY A 1 89 ? 2.291 7.720 -11.033 1.00 96.62 89 GLY A O 1
ATOM 642 N N . ASP A 1 90 ? 3.842 9.292 -11.435 1.00 95.44 90 ASP A N 1
ATOM 643 C CA . ASP A 1 90 ? 3.510 9.507 -12.840 1.00 95.44 90 ASP A CA 1
ATOM 644 C C . ASP A 1 90 ? 4.156 8.445 -13.737 1.00 95.44 90 ASP A C 1
ATOM 646 O O . ASP A 1 90 ? 5.276 7.989 -13.509 1.00 95.44 90 ASP A O 1
ATOM 650 N N . ASN A 1 91 ? 3.425 8.028 -14.769 1.00 93.88 91 ASN A N 1
ATOM 651 C CA . ASN A 1 91 ? 3.953 7.106 -15.768 1.00 93.88 91 ASN A CA 1
ATOM 652 C C . ASN A 1 91 ? 4.874 7.853 -16.737 1.00 93.88 91 ASN A C 1
ATOM 654 O O . ASN A 1 91 ? 4.657 9.031 -17.018 1.00 93.88 91 ASN A O 1
ATOM 658 N N . GLY A 1 92 ? 5.862 7.150 -17.285 1.00 87.94 92 GLY A N 1
ATOM 659 C CA . GLY A 1 92 ? 6.705 7.701 -18.341 1.00 87.94 92 GLY A CA 1
ATOM 660 C C . GLY A 1 92 ? 5.963 7.801 -19.678 1.00 87.94 92 GLY A C 1
ATOM 661 O O . GLY A 1 92 ? 5.139 6.949 -20.008 1.00 87.94 92 GLY A O 1
ATOM 662 N N . ASP A 1 93 ? 6.296 8.819 -20.469 1.00 85.12 93 ASP A N 1
ATOM 663 C CA . ASP A 1 93 ? 5.783 8.995 -21.830 1.00 85.12 93 ASP A CA 1
ATOM 664 C C . ASP A 1 93 ? 6.374 7.964 -22.813 1.00 85.12 93 ASP A C 1
ATOM 666 O O . ASP A 1 93 ? 7.570 7.652 -22.779 1.00 85.12 93 ASP A O 1
ATOM 670 N N . ASP A 1 94 ? 5.547 7.477 -23.744 1.00 81.75 94 ASP A N 1
ATOM 671 C CA . ASP A 1 94 ? 5.971 6.607 -24.847 1.00 81.75 94 ASP A CA 1
ATOM 672 C C . ASP A 1 94 ? 6.571 7.431 -26.006 1.00 81.75 94 ASP A C 1
ATOM 674 O O . ASP A 1 94 ? 5.961 8.402 -26.467 1.00 81.75 94 ASP A O 1
ATOM 678 N N . GLY A 1 95 ? 7.730 7.037 -26.555 1.00 72.75 95 GLY A N 1
ATOM 679 C CA . GLY A 1 95 ? 8.317 7.779 -27.679 1.00 72.75 95 GLY A CA 1
ATOM 680 C C . GLY A 1 95 ? 9.735 7.404 -28.127 1.00 72.75 95 GLY A C 1
ATOM 681 O O . GLY A 1 95 ? 10.265 6.326 -27.847 1.00 72.75 95 GLY A O 1
ATOM 682 N N . ILE A 1 96 ? 10.342 8.318 -28.898 1.00 60.81 96 ILE A N 1
ATOM 683 C CA . ILE A 1 96 ? 11.749 8.255 -29.320 1.00 60.81 96 ILE A CA 1
ATOM 684 C C . ILE A 1 96 ? 12.598 8.879 -28.205 1.00 60.81 96 ILE A C 1
ATOM 686 O O . ILE A 1 96 ? 12.717 10.099 -28.112 1.00 60.81 96 ILE A O 1
ATOM 690 N N . GLY A 1 97 ? 13.170 8.019 -27.358 1.00 59.91 97 GLY A N 1
ATOM 691 C CA . GLY A 1 97 ? 13.776 8.403 -26.079 1.00 59.91 97 GLY A CA 1
ATOM 692 C C . GLY A 1 97 ? 12.760 8.251 -24.948 1.00 59.91 97 GLY A C 1
ATOM 693 O O . GLY A 1 97 ? 11.619 8.676 -25.084 1.00 59.91 97 GLY A O 1
ATOM 694 N N . THR A 1 98 ? 13.145 7.582 -23.862 1.00 68.12 98 THR A N 1
ATOM 695 C CA . THR A 1 98 ? 12.195 7.164 -22.822 1.00 68.12 98 THR A CA 1
ATOM 696 C C . THR A 1 98 ? 12.254 8.037 -21.592 1.00 68.12 98 THR A C 1
ATOM 698 O O . THR A 1 98 ? 13.345 8.304 -21.081 1.00 68.12 98 THR A O 1
ATOM 701 N N . ALA A 1 99 ? 11.083 8.389 -21.073 1.00 80.31 99 ALA A N 1
ATOM 702 C CA . ALA A 1 99 ? 10.954 8.918 -19.729 1.00 80.31 99 ALA A CA 1
ATOM 703 C C . ALA A 1 99 ? 10.935 7.764 -18.716 1.00 80.31 99 ALA A C 1
ATOM 705 O O . ALA A 1 99 ? 10.202 6.779 -18.868 1.00 80.31 99 ALA A O 1
ATOM 706 N N . ASP A 1 100 ? 11.765 7.890 -17.686 1.00 87.94 100 ASP A N 1
ATOM 707 C CA . ASP A 1 100 ? 11.594 7.116 -16.464 1.00 87.94 100 ASP A CA 1
ATOM 708 C C . ASP A 1 100 ? 10.317 7.599 -15.762 1.00 87.94 100 ASP A C 1
ATOM 710 O O . ASP A 1 100 ? 9.983 8.782 -15.817 1.00 87.94 100 ASP A O 1
ATOM 714 N N . ALA A 1 101 ? 9.599 6.679 -15.128 1.00 92.75 101 ALA A N 1
ATOM 715 C CA . ALA A 1 101 ? 8.432 7.010 -14.327 1.00 92.75 101 ALA A CA 1
ATOM 716 C C . ALA A 1 101 ? 8.825 7.586 -12.964 1.00 92.75 101 ALA A C 1
ATOM 718 O O . ALA A 1 101 ? 9.891 7.260 -12.429 1.00 92.75 101 ALA A O 1
ATOM 719 N N . GLY A 1 102 ? 7.949 8.403 -12.384 1.00 95.56 102 GLY A N 1
ATOM 720 C CA . GLY A 1 102 ? 8.144 8.927 -11.043 1.00 95.56 102 GLY A CA 1
ATOM 721 C C . GLY A 1 102 ? 7.780 7.929 -9.955 1.00 95.56 102 GLY A C 1
ATOM 722 O O . GLY A 1 102 ? 6.961 7.016 -10.121 1.00 95.56 102 GLY A O 1
ATOM 723 N N . ASP A 1 103 ? 8.413 8.129 -8.807 1.00 97.81 103 ASP A N 1
ATOM 724 C CA . ASP A 1 103 ? 8.177 7.337 -7.611 1.00 97.81 103 ASP A CA 1
ATOM 725 C C . ASP A 1 103 ? 6.788 7.627 -7.024 1.00 97.81 103 ASP A C 1
ATOM 727 O O . ASP A 1 103 ? 6.212 8.708 -7.176 1.00 97.81 103 ASP A O 1
ATOM 731 N N . GLY A 1 104 ? 6.245 6.643 -6.315 1.00 97.31 104 GLY A N 1
ATOM 732 C CA . GLY A 1 104 ? 5.066 6.837 -5.491 1.00 97.31 104 GLY A CA 1
ATOM 733 C C . GLY A 1 104 ? 5.351 7.796 -4.338 1.00 97.31 104 GLY A C 1
ATOM 734 O O . GLY A 1 104 ? 6.470 7.902 -3.833 1.00 97.31 104 GLY A O 1
ATOM 735 N N . HIS A 1 105 ? 4.308 8.459 -3.859 1.00 98.00 105 HIS A N 1
ATOM 736 C CA . HIS A 1 105 ? 4.398 9.394 -2.746 1.00 98.00 105 HIS A CA 1
ATOM 737 C C . HIS A 1 105 ? 3.921 8.726 -1.462 1.00 98.00 105 HIS A C 1
ATOM 739 O O . HIS A 1 105 ? 2.954 7.969 -1.473 1.00 98.00 105 HIS A O 1
ATOM 745 N N . SER A 1 106 ? 4.596 8.982 -0.344 1.00 97.69 106 SER A N 1
ATOM 746 C CA . SER A 1 106 ? 4.159 8.482 0.963 1.00 97.69 106 SER A CA 1
ATOM 747 C C . SER A 1 106 ? 2.959 9.290 1.479 1.00 97.69 106 SER A C 1
ATOM 749 O O . SER A 1 106 ? 2.809 10.459 1.111 1.00 97.69 106 SER A O 1
ATOM 751 N N . PRO A 1 107 ? 2.139 8.719 2.377 1.00 96.69 107 PRO A N 1
ATOM 752 C CA . PRO A 1 107 ? 1.174 9.467 3.174 1.00 96.69 107 PRO A CA 1
ATOM 753 C C . PRO A 1 107 ? 1.770 10.746 3.764 1.00 96.69 107 PRO A C 1
ATOM 755 O O . PRO A 1 107 ? 2.811 10.711 4.423 1.00 96.69 107 PRO A O 1
ATOM 758 N N . VAL A 1 108 ? 1.097 11.878 3.558 1.00 92.12 108 VAL A N 1
ATOM 759 C CA . VAL A 1 108 ? 1.554 13.188 4.064 1.00 92.12 108 VAL A CA 1
ATOM 760 C C . VAL A 1 108 ? 1.188 13.425 5.532 1.00 92.12 108 VAL A C 1
ATOM 762 O O . VAL A 1 108 ? 1.688 14.362 6.152 1.00 92.12 108 VAL A O 1
ATOM 765 N N . ALA A 1 109 ? 0.326 12.578 6.099 1.00 93.50 109 ALA A N 1
ATOM 766 C CA . ALA A 1 109 ? -0.080 12.619 7.496 1.00 93.50 109 ALA A CA 1
ATOM 767 C C . ALA A 1 109 ? -0.429 11.209 8.015 1.00 93.50 109 ALA A C 1
ATOM 769 O O . ALA A 1 109 ? -0.822 10.342 7.229 1.00 93.50 109 ALA A O 1
ATOM 770 N N . PRO A 1 110 ? -0.319 10.962 9.332 1.00 93.75 110 PRO A N 1
ATOM 771 C CA . PRO A 1 110 ? -0.832 9.742 9.948 1.00 93.75 110 PRO A CA 1
ATOM 772 C C . PRO A 1 110 ? -2.356 9.615 9.813 1.00 93.75 110 PRO A C 1
ATOM 774 O O . PRO A 1 110 ? -3.076 10.601 9.966 1.00 93.75 110 PRO A O 1
ATOM 777 N N . ALA A 1 111 ? -2.849 8.393 9.619 1.00 95.00 111 ALA A N 1
ATOM 778 C CA . ALA A 1 111 ? -4.262 8.059 9.758 1.00 95.00 111 ALA A CA 1
ATOM 779 C C . ALA A 1 111 ? -4.563 7.766 11.236 1.00 95.00 111 ALA A C 1
ATOM 781 O O . ALA A 1 111 ? -4.523 6.616 11.679 1.00 95.00 111 ALA A O 1
ATOM 782 N N . THR A 1 112 ? -4.801 8.826 12.012 1.00 95.44 112 THR A N 1
ATOM 783 C CA . THR A 1 112 ? -5.112 8.747 13.445 1.00 95.44 112 THR A CA 1
ATOM 784 C C . THR A 1 112 ? -6.599 8.943 13.695 1.00 95.44 112 THR A C 1
ATOM 786 O O . THR A 1 112 ? -7.199 9.905 13.214 1.00 95.44 112 THR A O 1
ATOM 789 N N . GLY A 1 113 ? -7.213 8.068 14.489 1.00 92.31 113 GLY A N 1
ATOM 790 C CA . GLY A 1 113 ? -8.613 8.251 14.851 1.00 92.31 113 GLY A CA 1
ATOM 791 C C . GLY A 1 113 ? -9.055 7.506 16.092 1.00 92.31 113 GLY A C 1
ATOM 792 O O . GLY A 1 113 ? -8.590 6.407 16.386 1.00 92.31 113 GLY A O 1
ATOM 793 N N . THR A 1 114 ? -10.024 8.106 16.779 1.00 91.62 114 THR A N 1
ATOM 794 C CA . THR A 1 114 ? -10.614 7.554 17.995 1.00 91.62 114 THR A CA 1
ATOM 795 C C . THR A 1 114 ? -12.110 7.357 17.813 1.00 91.62 114 THR A C 1
ATOM 797 O O . THR A 1 114 ? -12.824 8.298 17.467 1.00 91.62 114 THR A O 1
ATOM 800 N N . ASN A 1 115 ? -12.596 6.154 18.106 1.00 88.81 115 ASN A N 1
ATOM 801 C CA . ASN A 1 115 ? -14.018 5.885 18.259 1.00 88.81 115 ASN A CA 1
ATOM 802 C C . ASN A 1 115 ? -14.371 5.739 19.742 1.00 88.81 115 ASN A C 1
ATOM 804 O O . ASN A 1 115 ? -13.766 4.936 20.445 1.00 88.81 115 ASN A O 1
ATOM 808 N N . SER A 1 116 ? -15.383 6.475 20.200 1.00 87.81 116 SER A N 1
ATOM 809 C CA . SER A 1 116 ? -15.870 6.425 21.590 1.00 87.81 116 SER A CA 1
ATOM 810 C C . SER A 1 116 ? -17.354 6.064 21.688 1.00 87.81 116 SER A C 1
ATOM 812 O O . SER A 1 116 ? -17.943 6.172 22.759 1.00 87.81 116 SER A O 1
ATOM 814 N N . VAL A 1 117 ? -17.981 5.659 20.579 1.00 84.88 117 VAL A N 1
ATOM 815 C CA . VAL A 1 117 ? -19.416 5.350 20.507 1.00 84.88 117 VAL A CA 1
ATOM 816 C C . VAL A 1 117 ? -19.603 3.946 19.937 1.00 84.88 117 VAL A C 1
ATOM 818 O O . VAL A 1 117 ? -18.878 3.554 19.023 1.00 84.88 117 VAL A O 1
ATOM 821 N N . GLY A 1 118 ? -20.569 3.184 20.459 1.00 84.31 118 GLY A N 1
ATOM 822 C CA . GLY A 1 118 ? -20.963 1.912 19.846 1.00 84.31 118 GLY A CA 1
ATOM 823 C C . GLY A 1 118 ? -21.442 2.124 18.405 1.00 84.31 118 GLY A C 1
ATOM 824 O O . GLY A 1 118 ? -22.071 3.140 18.098 1.00 84.31 118 GLY A O 1
ATOM 825 N N . ARG A 1 119 ? -21.122 1.194 17.505 1.00 85.44 119 ARG A N 1
ATOM 826 C CA . ARG A 1 119 ? -21.488 1.278 16.083 1.00 85.44 119 ARG A CA 1
ATOM 827 C C . ARG A 1 119 ? -21.973 -0.072 15.602 1.00 85.44 119 ARG A C 1
ATOM 829 O O . ARG A 1 119 ? -21.363 -1.078 15.934 1.00 85.44 119 ARG A O 1
ATOM 836 N N . THR A 1 120 ? -22.995 -0.066 14.756 1.00 88.88 120 THR A N 1
ATOM 837 C CA . THR A 1 120 ? -23.426 -1.261 14.031 1.00 88.88 120 THR A CA 1
ATOM 838 C C . THR A 1 120 ? -23.401 -0.970 12.539 1.00 88.88 120 THR A C 1
ATOM 840 O O . THR A 1 120 ? -24.087 -0.052 12.080 1.00 88.88 120 THR A O 1
ATOM 843 N N . THR A 1 121 ? -22.607 -1.735 11.791 1.00 86.81 121 THR A N 1
ATOM 844 C CA . THR A 1 121 ? -22.512 -1.665 10.325 1.00 86.81 121 THR A CA 1
ATOM 845 C C . THR A 1 121 ? -22.957 -2.978 9.675 1.00 86.81 121 THR A C 1
ATOM 847 O O . THR A 1 121 ? -23.022 -4.039 10.306 1.00 8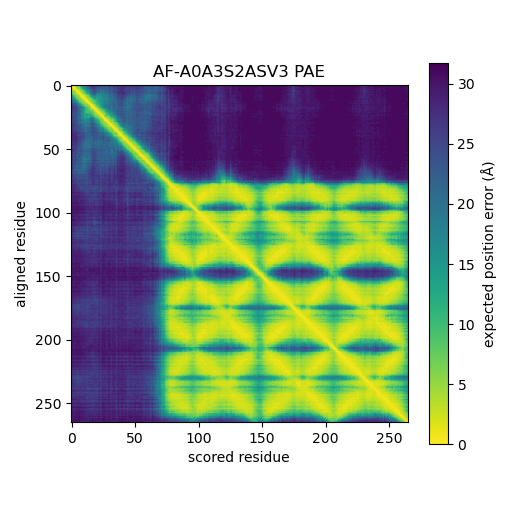6.81 121 THR A O 1
ATOM 850 N N . SER A 1 122 ? -23.304 -2.914 8.390 1.00 88.38 122 SER A N 1
ATOM 851 C CA . SER A 1 122 ? -23.702 -4.080 7.599 1.00 88.38 122 SER A CA 1
ATOM 852 C C . SER A 1 122 ? -23.040 -4.042 6.229 1.00 88.38 122 SER A C 1
ATOM 854 O O . SER A 1 122 ? -23.072 -3.012 5.561 1.00 88.38 122 SER A O 1
ATOM 856 N N . GLY A 1 123 ? -22.428 -5.157 5.839 1.00 84.88 123 GLY A N 1
ATOM 857 C CA . GLY A 1 123 ? -21.688 -5.347 4.595 1.00 84.88 123 GLY A CA 1
ATOM 858 C C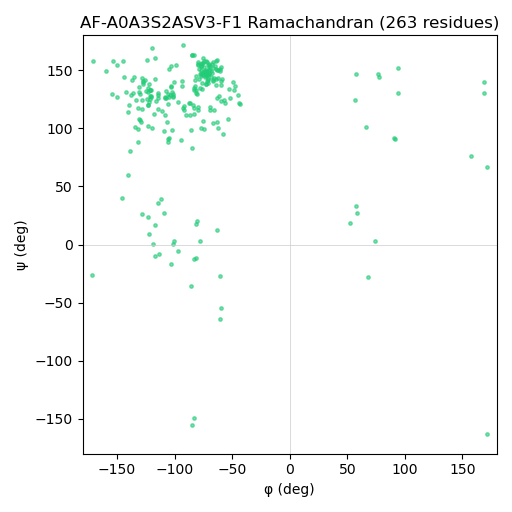 . GLY A 1 123 ? -20.318 -4.672 4.540 1.00 84.88 123 GLY A C 1
ATOM 859 O O . GLY A 1 123 ? -19.687 -4.728 3.495 1.00 84.88 123 GLY A O 1
ATOM 860 N N . GLU A 1 124 ? -19.868 -4.024 5.617 1.00 88.88 124 GLU A N 1
ATOM 861 C CA . GLU A 1 124 ? -18.664 -3.193 5.612 1.00 88.88 124 GLU A CA 1
ATOM 862 C C . GLU A 1 124 ? -18.037 -3.119 7.004 1.00 88.88 124 GLU A C 1
ATOM 864 O O . GLU A 1 124 ? -18.713 -3.319 8.025 1.00 88.88 124 GLU A O 1
ATOM 869 N N . ALA A 1 125 ? -16.748 -2.790 7.046 1.00 88.88 125 ALA A N 1
ATOM 870 C CA . ALA A 1 125 ? -16.039 -2.608 8.293 1.00 88.88 125 ALA A CA 1
ATOM 871 C C . ALA A 1 125 ? -16.599 -1.452 9.131 1.00 88.88 125 ALA A C 1
ATOM 873 O O . ALA A 1 125 ? -17.113 -0.463 8.608 1.00 88.88 125 ALA A O 1
ATOM 874 N N . ALA A 1 126 ? -16.485 -1.545 10.455 1.00 90.12 126 ALA A N 1
ATOM 875 C CA . ALA A 1 126 ? -17.026 -0.512 11.336 1.00 90.12 126 ALA A CA 1
ATOM 876 C C . ALA A 1 126 ? -16.049 0.656 11.554 1.00 90.12 126 ALA A C 1
ATOM 878 O O . ALA A 1 126 ? -16.490 1.811 11.608 1.00 90.12 126 ALA A O 1
ATOM 879 N N . PHE A 1 127 ? -14.740 0.388 11.617 1.00 92.38 127 PHE A N 1
ATOM 880 C CA . PHE A 1 127 ? -13.703 1.423 11.649 1.00 92.38 127 PHE A CA 1
ATOM 881 C C . PHE A 1 127 ? -12.492 1.037 10.790 1.00 92.38 127 PHE A C 1
ATOM 883 O O . PHE A 1 127 ? -11.838 0.030 11.046 1.00 92.38 127 PHE A O 1
ATOM 890 N N . VAL A 1 128 ? -12.173 1.847 9.781 1.00 94.50 128 VAL A N 1
ATOM 891 C CA . VAL A 1 128 ? -11.024 1.660 8.896 1.00 94.50 128 VAL A CA 1
ATOM 892 C C . VAL A 1 128 ? -10.088 2.862 8.930 1.00 94.50 128 VAL A C 1
ATOM 894 O O . VAL A 1 128 ? -10.521 4.005 8.807 1.00 94.50 128 VAL A O 1
ATOM 897 N N . GLY A 1 129 ? -8.795 2.597 9.064 1.00 95.88 129 GLY A N 1
ATOM 898 C CA . GLY A 1 129 ? -7.724 3.564 8.859 1.00 95.88 129 GLY A CA 1
ATOM 899 C C . GLY A 1 129 ? -6.758 3.045 7.803 1.00 95.88 129 GLY A C 1
ATOM 900 O O . GLY A 1 129 ? -6.319 1.897 7.888 1.00 95.88 129 GLY A O 1
ATOM 901 N N . SER A 1 130 ? -6.417 3.867 6.816 1.00 97.06 130 SER A N 1
ATOM 902 C CA . SER A 1 130 ? -5.423 3.532 5.802 1.00 97.06 130 SER A CA 1
ATOM 903 C C . SER A 1 130 ? -4.405 4.652 5.632 1.00 97.06 130 SER A C 1
ATOM 905 O O . SER A 1 130 ? -4.749 5.832 5.602 1.00 97.06 130 SER A O 1
ATOM 907 N N . ALA A 1 131 ? -3.142 4.255 5.555 1.00 97.62 131 ALA A N 1
ATOM 908 C CA . ALA A 1 131 ? -2.016 5.105 5.213 1.00 97.62 131 ALA A CA 1
ATOM 909 C C . ALA A 1 131 ? -1.081 4.296 4.307 1.00 97.62 131 ALA A C 1
ATOM 911 O O . ALA A 1 131 ? 0.065 4.007 4.659 1.00 97.62 131 ALA A O 1
ATOM 912 N N . ARG A 1 132 ? -1.589 3.849 3.160 1.00 98.12 132 ARG A N 1
ATOM 913 C CA . ARG A 1 132 ? -0.808 3.061 2.202 1.00 98.12 132 ARG A CA 1
ATOM 914 C C . ARG A 1 132 ? 0.190 3.937 1.460 1.00 98.12 132 ARG A C 1
ATOM 916 O O . ARG A 1 132 ? -0.110 5.082 1.141 1.00 98.12 132 ARG A O 1
ATOM 923 N N . GLY A 1 133 ? 1.366 3.405 1.152 1.00 98.00 133 GLY A N 1
ATOM 924 C CA . GLY A 1 133 ? 2.310 4.055 0.248 1.00 98.00 133 GLY A CA 1
ATOM 925 C C . GLY A 1 133 ? 1.752 4.141 -1.174 1.00 98.00 133 GLY A C 1
ATOM 926 O O . GLY A 1 133 ? 1.093 3.211 -1.643 1.00 98.00 133 GLY A O 1
ATOM 927 N N . GLY A 1 134 ? 2.028 5.239 -1.875 1.00 98.06 134 GLY A N 1
ATOM 928 C CA . GLY A 1 134 ? 1.678 5.381 -3.284 1.00 98.06 134 GLY A CA 1
ATOM 929 C C . GLY A 1 134 ? 2.422 4.377 -4.164 1.00 98.06 134 GLY A C 1
ATOM 930 O O . GLY A 1 134 ? 3.594 4.077 -3.931 1.00 98.06 134 GLY A O 1
ATOM 931 N N . ARG A 1 135 ? 1.754 3.849 -5.190 1.00 98.25 135 ARG A N 1
ATOM 932 C CA . ARG A 1 135 ? 2.384 2.977 -6.195 1.00 98.25 135 ARG A CA 1
ATOM 933 C C . ARG A 1 135 ? 3.327 3.795 -7.090 1.00 98.25 135 ARG A C 1
ATOM 935 O O . ARG A 1 135 ? 2.953 4.893 -7.491 1.00 98.25 135 ARG A O 1
ATOM 942 N N . GLY A 1 136 ? 4.498 3.263 -7.432 1.00 97.81 136 GLY A N 1
ATOM 943 C CA . GLY A 1 136 ? 5.385 3.875 -8.431 1.00 97.81 136 GLY A CA 1
ATOM 944 C C . GLY A 1 136 ? 4.817 3.783 -9.852 1.00 97.81 136 GLY A C 1
ATOM 945 O O . GLY A 1 136 ? 4.120 2.816 -10.179 1.00 97.81 136 GLY A O 1
ATOM 946 N N . GLY A 1 137 ? 5.090 4.782 -10.692 1.00 96.88 137 GLY A N 1
ATOM 947 C CA . GLY A 1 137 ? 4.582 4.827 -12.067 1.00 96.88 137 GLY A CA 1
ATOM 948 C C . GLY A 1 137 ? 5.233 3.786 -12.985 1.00 96.88 137 GLY A C 1
ATOM 949 O O . GLY A 1 137 ? 6.351 3.327 -12.744 1.00 96.88 137 GLY A O 1
ATOM 950 N N . ASP A 1 138 ? 4.548 3.399 -14.055 1.00 95.44 138 ASP A N 1
ATOM 951 C CA . ASP A 1 138 ? 5.083 2.489 -15.071 1.00 95.44 138 ASP A CA 1
ATOM 952 C C . ASP A 1 138 ? 5.933 3.276 -16.095 1.00 95.44 138 ASP A C 1
ATOM 954 O O . ASP A 1 138 ? 5.541 4.356 -16.539 1.00 95.44 138 ASP A O 1
ATOM 958 N N . GLY A 1 139 ? 7.115 2.764 -16.454 1.00 92.50 139 GLY A N 1
ATOM 959 C CA . GLY A 1 139 ? 8.052 3.442 -17.359 1.00 92.50 139 GLY A CA 1
ATOM 960 C C . GLY A 1 139 ? 7.530 3.579 -18.796 1.00 92.50 139 GLY A C 1
ATOM 961 O O . GLY A 1 139 ? 6.715 2.771 -19.243 1.00 92.50 139 GLY A O 1
ATOM 962 N N . GLY A 1 140 ? 8.058 4.555 -19.543 1.00 90.81 140 GLY A N 1
ATOM 963 C CA . GLY A 1 140 ? 7.671 4.824 -20.934 1.00 90.81 140 GLY A CA 1
ATOM 964 C C . GLY A 1 140 ? 8.361 3.930 -21.971 1.00 90.81 140 GLY A C 1
ATOM 965 O O . GLY A 1 140 ? 9.550 3.608 -21.855 1.00 90.81 140 GLY A O 1
ATOM 966 N N . SER A 1 141 ? 7.625 3.518 -23.000 1.00 87.88 141 SER A N 1
ATOM 967 C CA . SER A 1 141 ? 8.085 2.589 -24.041 1.00 87.88 141 SER A CA 1
ATOM 968 C C . SER A 1 141 ? 9.004 3.261 -25.060 1.00 87.88 141 SER A C 1
ATOM 970 O O . SER A 1 141 ? 8.797 4.412 -25.446 1.00 87.88 141 SER A O 1
ATOM 972 N N . ALA A 1 142 ? 9.991 2.508 -25.556 1.00 78.69 142 ALA A N 1
ATOM 973 C CA . ALA A 1 142 ? 10.961 2.987 -26.541 1.00 78.69 142 ALA A CA 1
ATOM 974 C C . ALA A 1 142 ? 10.826 2.270 -27.890 1.00 78.69 142 ALA A C 1
ATOM 976 O O . ALA A 1 142 ? 10.927 1.038 -27.960 1.00 78.69 142 ALA A O 1
ATOM 977 N N . VAL A 1 143 ? 10.730 3.033 -28.981 1.00 73.88 143 VAL A N 1
ATOM 978 C CA . VAL A 1 143 ? 10.879 2.509 -30.350 1.00 73.88 143 VAL A CA 1
ATOM 979 C C . VAL A 1 143 ? 11.838 3.365 -31.159 1.00 73.88 143 VAL A C 1
ATOM 981 O O . VAL A 1 143 ? 11.702 4.585 -31.211 1.00 73.88 143 VAL A O 1
ATOM 984 N N . HIS A 1 144 ? 12.802 2.737 -31.833 1.00 68.94 144 HIS A N 1
ATOM 985 C CA . HIS A 1 144 ? 13.671 3.456 -32.763 1.00 68.94 144 HIS A CA 1
ATOM 986 C C . HIS A 1 144 ? 13.998 2.624 -34.007 1.00 68.94 144 HIS A C 1
ATOM 988 O O . HIS A 1 144 ? 14.381 1.457 -33.920 1.00 68.94 144 HIS A O 1
ATOM 994 N N . ALA A 1 145 ? 13.832 3.235 -35.183 1.00 61.53 145 ALA A N 1
ATOM 995 C CA . ALA A 1 145 ? 13.949 2.570 -36.483 1.00 61.53 145 ALA A CA 1
ATOM 996 C C . ALA A 1 145 ? 15.295 2.815 -37.192 1.00 61.53 145 ALA A C 1
ATOM 998 O O . ALA A 1 145 ? 15.469 2.385 -38.331 1.00 61.53 145 ALA A O 1
ATOM 999 N N . THR A 1 146 ? 16.237 3.532 -36.568 1.00 57.88 146 THR A N 1
ATOM 1000 C CA . THR A 1 146 ? 17.478 3.954 -37.236 1.00 57.88 146 THR A CA 1
ATOM 1001 C C . THR A 1 146 ? 18.654 3.056 -36.843 1.00 57.88 146 THR A C 1
ATOM 1003 O O . THR A 1 146 ? 18.909 2.812 -35.667 1.00 57.88 146 THR A O 1
ATOM 1006 N N . ALA A 1 147 ? 19.373 2.564 -37.853 1.00 54.81 147 ALA A N 1
ATOM 1007 C CA . ALA A 1 147 ? 20.608 1.787 -37.721 1.00 54.81 147 ALA A CA 1
ATOM 1008 C C . ALA A 1 147 ? 21.831 2.600 -38.193 1.00 54.81 147 ALA A C 1
ATOM 1010 O O . ALA A 1 147 ? 22.801 2.037 -38.699 1.00 54.81 147 ALA A O 1
ATOM 1011 N N . VAL A 1 148 ? 21.764 3.937 -38.106 1.00 54.84 148 VAL A N 1
ATOM 1012 C CA . VAL A 1 148 ? 22.837 4.815 -38.596 1.00 54.84 148 VAL A CA 1
ATOM 1013 C C . VAL A 1 148 ? 23.813 5.089 -37.450 1.00 54.84 148 VAL A C 1
ATOM 1015 O O . VAL A 1 148 ? 23.406 5.695 -36.460 1.00 54.84 148 VAL A O 1
ATOM 1018 N N . PRO A 1 149 ? 25.078 4.644 -37.543 1.00 56.44 149 PRO A N 1
ATOM 1019 C CA . PRO A 1 149 ? 26.061 4.886 -36.497 1.00 56.44 149 PRO A CA 1
ATOM 1020 C C . PRO A 1 149 ? 26.370 6.391 -36.317 1.00 56.44 149 PRO A C 1
ATOM 1022 O O . PRO A 1 149 ? 26.313 7.143 -37.294 1.00 56.44 149 PRO A O 1
ATOM 1025 N N . PRO A 1 150 ? 26.752 6.832 -35.098 1.00 57.41 150 PRO A N 1
ATOM 1026 C CA . PRO A 1 150 ? 27.048 6.002 -33.926 1.00 57.41 150 PRO A CA 1
ATOM 1027 C C . PRO A 1 150 ? 25.783 5.395 -33.303 1.00 57.41 150 PRO A C 1
ATOM 1029 O O . PRO A 1 150 ? 24.744 6.040 -33.222 1.00 57.41 150 PRO A O 1
ATOM 1032 N N . PHE A 1 151 ? 25.871 4.121 -32.913 1.00 61.75 151 PHE A N 1
ATOM 1033 C CA . PHE A 1 151 ? 24.733 3.365 -32.393 1.00 61.75 151 PHE A CA 1
ATOM 1034 C C . PHE A 1 151 ? 24.191 4.010 -31.112 1.00 61.75 151 PHE A C 1
ATOM 1036 O O . PHE A 1 151 ? 24.944 4.244 -30.168 1.00 61.75 151 PHE A O 1
ATOM 1043 N N . VAL A 1 152 ? 22.886 4.279 -31.079 1.00 64.81 152 VAL A N 1
ATOM 1044 C CA . VAL A 1 152 ? 22.181 4.738 -29.878 1.00 64.81 152 VAL A CA 1
ATOM 1045 C C . VAL A 1 152 ? 21.633 3.502 -29.165 1.00 64.81 152 VAL A C 1
ATOM 1047 O O . VAL A 1 152 ? 20.819 2.779 -29.737 1.00 64.81 152 VAL A O 1
ATOM 1050 N N . GLU A 1 153 ? 22.086 3.237 -27.936 1.00 69.81 153 GLU A N 1
ATOM 1051 C CA . GLU A 1 153 ? 21.477 2.212 -27.077 1.00 69.81 153 GLU A CA 1
ATOM 1052 C C . GLU A 1 153 ? 20.053 2.660 -26.728 1.00 69.81 153 GLU A C 1
ATOM 1054 O O . GLU A 1 153 ? 19.855 3.696 -26.093 1.00 69.81 153 GLU A O 1
ATOM 1059 N N . ILE A 1 154 ? 19.052 1.898 -27.172 1.00 76.56 154 ILE A N 1
ATOM 1060 C CA . ILE A 1 154 ? 17.650 2.169 -26.857 1.00 76.56 154 ILE A CA 1
ATOM 1061 C C . ILE A 1 154 ? 17.288 1.397 -25.598 1.00 76.56 154 ILE A C 1
ATOM 1063 O O . ILE A 1 154 ? 17.348 0.165 -25.579 1.00 76.56 154 ILE A O 1
ATOM 1067 N N . LYS A 1 155 ? 16.888 2.123 -24.558 1.00 83.12 155 LYS A N 1
ATOM 1068 C CA . LYS A 1 155 ? 16.442 1.552 -23.292 1.00 83.12 155 LYS A CA 1
ATOM 1069 C C . LYS A 1 155 ? 14.978 1.910 -23.051 1.00 83.12 155 LYS A C 1
ATOM 1071 O O . LYS A 1 155 ? 14.583 3.014 -23.385 1.00 83.12 155 LYS A O 1
ATOM 1076 N N . GLY A 1 156 ? 14.202 0.989 -22.488 1.00 88.19 156 GLY A N 1
ATOM 1077 C CA . GLY A 1 156 ? 12.863 1.255 -21.964 1.00 88.19 156 GLY A CA 1
ATOM 1078 C C . GLY A 1 156 ? 12.944 2.107 -20.696 1.00 88.19 156 GLY A C 1
ATOM 1079 O O . GLY A 1 156 ? 13.914 1.984 -19.936 1.00 88.19 156 GLY A O 1
ATOM 1080 N N . GLY A 1 157 ? 11.928 2.927 -20.438 1.00 91.31 157 GLY A N 1
ATOM 1081 C CA . GLY A 1 157 ? 11.840 3.721 -19.215 1.00 91.31 157 GLY A CA 1
ATOM 1082 C C . GLY A 1 157 ? 11.838 2.835 -17.969 1.00 91.31 157 GLY A C 1
ATOM 1083 O O . GLY A 1 157 ? 11.248 1.746 -17.958 1.00 91.31 157 GLY A O 1
ATOM 1084 N N . LYS A 1 158 ? 12.532 3.269 -16.916 1.00 93.62 158 LYS A N 1
ATOM 1085 C CA . LYS A 1 158 ? 12.473 2.651 -15.586 1.00 93.62 158 LYS A CA 1
ATOM 1086 C C . LYS A 1 158 ? 11.072 2.858 -14.996 1.00 93.62 158 LYS A C 1
ATOM 1088 O O . LYS A 1 158 ? 10.504 3.934 -15.144 1.00 93.62 158 LYS A O 1
ATOM 1093 N N . GLY A 1 159 ? 10.543 1.849 -14.309 1.00 96.00 159 GLY A N 1
ATOM 1094 C CA . GLY A 1 159 ? 9.403 2.033 -13.414 1.00 96.00 159 GLY A CA 1
ATOM 1095 C C . GLY A 1 159 ? 9.816 2.783 -12.144 1.00 96.00 159 GLY A C 1
ATOM 1096 O O . GLY A 1 159 ? 10.935 2.603 -11.648 1.00 96.00 159 GLY A O 1
ATOM 1097 N N . GLY A 1 160 ? 8.917 3.608 -11.620 1.00 97.62 160 GLY A N 1
ATOM 1098 C CA . GLY A 1 160 ? 9.102 4.330 -10.366 1.00 97.62 160 GLY A CA 1
ATOM 1099 C C . GLY A 1 160 ? 9.065 3.393 -9.164 1.00 97.62 160 GLY A C 1
ATOM 1100 O O . GLY A 1 160 ? 8.402 2.351 -9.185 1.00 97.62 160 GLY A O 1
ATOM 1101 N N . ASP A 1 161 ? 9.774 3.741 -8.100 1.00 98.25 161 ASP A N 1
ATOM 1102 C CA . ASP A 1 161 ? 9.751 2.986 -6.852 1.00 98.25 161 ASP A CA 1
ATOM 1103 C C . ASP A 1 161 ? 8.433 3.260 -6.096 1.00 98.25 161 ASP A C 1
ATOM 1105 O O . ASP A 1 161 ? 7.862 4.347 -6.155 1.00 98.25 161 ASP A O 1
ATOM 1109 N N . GLY A 1 162 ? 7.904 2.258 -5.400 1.00 98.12 162 GLY A N 1
ATOM 1110 C CA . GLY A 1 162 ? 6.746 2.413 -4.527 1.00 98.12 162 GLY A CA 1
ATOM 1111 C C . GLY A 1 162 ? 7.108 3.162 -3.246 1.00 98.12 162 GLY A C 1
ATOM 1112 O O . GLY A 1 162 ? 8.210 3.025 -2.712 1.00 98.12 162 GLY A O 1
ATOM 1113 N N . ALA A 1 163 ? 6.167 3.941 -2.721 1.00 98.44 163 ALA A N 1
ATOM 1114 C CA . ALA A 1 163 ? 6.385 4.737 -1.521 1.00 98.44 163 ALA A CA 1
ATOM 1115 C C . ALA A 1 163 ? 6.263 3.910 -0.240 1.00 98.44 163 ALA A C 1
ATOM 1117 O O . ALA A 1 163 ? 5.568 2.894 -0.184 1.00 98.44 163 ALA A O 1
ATOM 1118 N N . LYS A 1 164 ? 6.883 4.389 0.837 1.00 98.25 164 LYS A N 1
ATOM 1119 C CA . LYS A 1 164 ? 6.723 3.787 2.161 1.00 98.25 164 LYS A CA 1
ATOM 1120 C C . LYS A 1 164 ? 5.284 3.968 2.670 1.00 98.25 164 LYS A C 1
ATOM 1122 O O . LYS A 1 164 ? 4.696 5.038 2.504 1.00 98.25 164 LYS A O 1
ATOM 1127 N N . GLY A 1 165 ? 4.749 2.949 3.340 1.00 97.81 165 GLY A N 1
ATOM 1128 C CA . GLY A 1 165 ? 3.522 3.072 4.127 1.00 97.81 165 GLY A CA 1
ATOM 1129 C C . GLY A 1 165 ? 3.655 4.099 5.261 1.00 97.81 165 GLY A C 1
ATOM 1130 O O . GLY A 1 165 ? 4.733 4.329 5.813 1.00 97.81 165 GLY A O 1
ATOM 1131 N N . GLY A 1 166 ? 2.553 4.748 5.609 1.00 97.56 166 GLY A N 1
ATOM 1132 C CA . GLY A 1 166 ? 2.491 5.761 6.656 1.00 97.56 166 GLY A CA 1
ATOM 1133 C C . GLY A 1 166 ? 2.292 5.172 8.051 1.00 97.56 166 GLY A C 1
ATOM 1134 O O . GLY A 1 166 ? 2.627 4.024 8.336 1.00 97.56 166 GLY A O 1
ATOM 1135 N N . THR A 1 167 ? 1.725 5.983 8.936 1.00 97.81 167 THR A N 1
ATOM 1136 C CA . THR A 1 167 ? 1.345 5.551 10.283 1.00 97.81 167 THR A CA 1
ATOM 1137 C C . THR A 1 167 ? -0.171 5.473 10.371 1.00 97.81 167 THR A C 1
ATOM 1139 O O . THR A 1 167 ? -0.845 6.462 10.092 1.00 97.81 167 THR A O 1
ATOM 1142 N N . VAL A 1 168 ? -0.696 4.329 10.797 1.00 97.94 168 VAL A N 1
ATOM 1143 C CA . VAL A 1 168 ? -2.096 4.149 11.191 1.00 97.94 168 VAL A CA 1
ATOM 1144 C C . VAL A 1 168 ? -2.140 3.979 12.705 1.00 97.94 168 VAL A C 1
ATOM 1146 O O . VAL A 1 168 ? -1.457 3.111 13.246 1.00 97.94 168 VAL A O 1
ATOM 1149 N N . ASP A 1 169 ? -2.939 4.795 13.386 1.00 96.50 169 ASP A N 1
ATOM 1150 C CA . ASP A 1 169 ? -3.168 4.694 14.830 1.00 96.50 169 ASP A CA 1
ATOM 1151 C C . ASP A 1 169 ? -4.665 4.815 15.118 1.00 96.50 169 ASP A C 1
ATOM 1153 O O . ASP A 1 169 ? -5.261 5.895 15.079 1.00 96.50 169 ASP A O 1
ATOM 1157 N N . ILE A 1 170 ? -5.289 3.667 15.346 1.00 95.25 170 ILE A N 1
ATOM 1158 C CA . ILE A 1 170 ? -6.719 3.556 15.601 1.00 95.25 170 ILE A CA 1
ATOM 1159 C C . ILE A 1 170 ? -6.926 3.232 17.072 1.00 95.25 170 ILE A C 1
ATOM 1161 O O . ILE A 1 170 ? -6.433 2.224 17.574 1.00 95.25 170 ILE A O 1
ATOM 1165 N N . THR A 1 171 ? -7.729 4.040 17.752 1.00 93.25 171 THR A N 1
ATOM 1166 C CA . THR A 1 171 ? -8.136 3.793 19.134 1.00 93.25 171 THR A CA 1
ATOM 1167 C C . THR A 1 171 ? -9.646 3.578 19.210 1.00 93.25 171 THR A C 1
ATOM 1169 O O . THR A 1 171 ? -10.432 4.436 18.816 1.00 93.25 171 THR A O 1
ATOM 1172 N N . ASN A 1 172 ? -10.081 2.440 19.743 1.00 90.88 172 ASN A N 1
ATOM 1173 C CA . ASN A 1 172 ? -11.476 2.191 20.087 1.00 90.88 172 ASN A CA 1
ATOM 1174 C C . ASN A 1 172 ? -11.638 2.201 21.611 1.00 90.88 172 ASN A C 1
ATOM 1176 O O . ASN A 1 172 ? -11.158 1.306 22.304 1.00 90.88 172 ASN A O 1
ATOM 1180 N N . ASN A 1 173 ? -12.330 3.225 22.100 1.00 90.19 173 ASN A N 1
ATOM 1181 C CA . ASN A 1 173 ? -12.673 3.445 23.503 1.00 90.19 173 ASN A CA 1
ATOM 1182 C C . ASN A 1 173 ? -14.195 3.421 23.716 1.00 90.19 173 ASN A C 1
ATOM 1184 O O . ASN A 1 173 ? -14.687 3.961 24.706 1.00 90.19 173 ASN A O 1
ATOM 1188 N N . ALA A 1 174 ? -14.958 2.880 22.763 1.00 82.44 174 ALA A N 1
ATOM 1189 C CA . ALA A 1 174 ? -16.405 2.819 22.864 1.00 82.44 174 ALA A CA 1
ATOM 1190 C C . ALA A 1 174 ? -16.827 1.941 24.048 1.00 82.44 174 ALA A C 1
ATOM 1192 O O . ALA A 1 174 ? -16.457 0.779 24.123 1.00 82.44 174 ALA A O 1
ATOM 1193 N N . SER A 1 175 ? -17.663 2.478 24.935 1.00 75.00 175 SER A N 1
ATOM 1194 C CA . SER A 1 175 ? -18.301 1.714 26.019 1.00 75.00 175 SER A CA 1
ATOM 1195 C C . SER A 1 175 ? -19.493 0.863 25.543 1.00 75.00 175 SER A C 1
ATOM 1197 O O . SER A 1 175 ? -20.174 0.229 26.346 1.00 75.00 175 SER A O 1
ATOM 1199 N N . GLY A 1 176 ? -19.766 0.866 24.233 1.00 72.69 176 GLY A N 1
ATOM 1200 C CA . GLY A 1 176 ? -20.774 0.049 23.557 1.00 72.69 176 GLY A CA 1
ATOM 1201 C C . GLY A 1 176 ? -20.147 -0.869 22.504 1.00 72.69 176 GLY A C 1
ATOM 1202 O O . GLY A 1 176 ? -18.974 -0.726 22.160 1.00 72.69 176 GLY A O 1
ATOM 1203 N N . ALA A 1 177 ? -20.935 -1.810 21.980 1.00 80.19 177 ALA A N 1
ATOM 1204 C CA . ALA A 1 177 ? -20.448 -2.771 20.996 1.00 80.19 177 ALA A CA 1
ATOM 1205 C C . ALA A 1 177 ? -20.172 -2.121 19.629 1.00 80.19 177 ALA A C 1
ATOM 1207 O O . ALA A 1 177 ? -20.889 -1.226 19.173 1.00 80.19 177 ALA A O 1
ATOM 1208 N N . LEU A 1 178 ? -19.109 -2.594 18.989 1.00 88.88 178 LEU A N 1
ATOM 1209 C CA . LEU A 1 178 ? -18.722 -2.310 17.619 1.00 88.88 178 LEU A CA 1
ATOM 1210 C C . LEU A 1 178 ? -19.061 -3.568 16.813 1.00 88.88 178 LEU A C 1
ATOM 1212 O O . LEU A 1 178 ? -18.301 -4.535 16.786 1.00 88.88 178 LEU A O 1
ATOM 1216 N N . GLU A 1 179 ? -20.270 -3.586 16.264 1.00 90.62 179 GLU A N 1
ATOM 1217 C CA . GLU A 1 179 ? -20.870 -4.736 15.599 1.00 90.62 179 GLU A CA 1
ATOM 1218 C C . GLU A 1 179 ? -20.822 -4.576 14.078 1.00 90.62 179 GLU A C 1
ATOM 1220 O O . GLU A 1 179 ? -21.159 -3.529 13.528 1.00 90.62 179 GLU A O 1
ATOM 1225 N N . THR A 1 180 ? -20.440 -5.637 13.382 1.00 91.88 180 THR A N 1
ATOM 1226 C CA . THR A 1 180 ? -20.458 -5.708 11.917 1.00 91.88 180 THR A CA 1
ATOM 1227 C C . THR A 1 180 ? -21.221 -6.956 11.488 1.00 91.88 180 THR A C 1
ATOM 1229 O O . THR A 1 180 ? -21.116 -8.025 12.099 1.00 91.88 180 THR A O 1
ATOM 1232 N N . SER A 1 181 ? -22.007 -6.835 10.426 1.00 91.44 181 SER A N 1
ATOM 1233 C CA . SER A 1 181 ? -22.716 -7.953 9.797 1.00 91.44 181 SER A CA 1
ATOM 1234 C C . SER A 1 181 ? -22.360 -8.043 8.319 1.00 91.44 181 SER A C 1
ATOM 1236 O O . SER A 1 181 ? -21.933 -7.054 7.735 1.00 91.44 181 SER A O 1
ATOM 1238 N N . GLY A 1 182 ? -22.546 -9.212 7.708 1.00 89.19 182 GLY A N 1
ATOM 1239 C CA . GLY A 1 182 ? -22.139 -9.469 6.325 1.00 89.19 182 GLY A CA 1
ATOM 1240 C C . GLY A 1 182 ? -20.754 -10.106 6.221 1.00 89.19 182 GLY A C 1
ATOM 1241 O O . GLY A 1 182 ? -19.910 -9.960 7.110 1.00 89.19 182 GLY A O 1
ATOM 1242 N N . ASP A 1 183 ? -20.559 -10.866 5.148 1.00 91.00 183 ASP A N 1
ATOM 1243 C CA . ASP A 1 183 ? -19.306 -11.566 4.871 1.00 91.00 183 ASP A CA 1
ATOM 1244 C C . ASP A 1 183 ? -18.206 -10.564 4.511 1.00 91.00 183 ASP A C 1
ATOM 1246 O O . ASP A 1 183 ? -18.484 -9.518 3.924 1.00 91.00 183 ASP A O 1
ATOM 1250 N N . ASN A 1 184 ? -16.959 -10.875 4.872 1.00 90.69 184 ASN A N 1
ATOM 1251 C CA . ASN A 1 184 ? -15.799 -10.009 4.640 1.00 90.69 184 ASN A CA 1
ATOM 1252 C C . ASN A 1 184 ? -15.909 -8.606 5.277 1.00 90.69 184 ASN A C 1
ATOM 1254 O O . ASN A 1 184 ? -15.265 -7.670 4.808 1.00 90.69 184 ASN A O 1
ATOM 1258 N N . ALA A 1 185 ? -16.676 -8.460 6.361 1.00 90.81 185 ALA A N 1
ATOM 1259 C CA . ALA A 1 185 ? -16.864 -7.201 7.083 1.00 90.81 185 ALA A CA 1
ATOM 1260 C C . ALA A 1 185 ? -16.086 -7.218 8.416 1.00 90.81 185 ALA A C 1
ATOM 1262 O O . ALA A 1 185 ? -16.629 -7.654 9.433 1.00 90.81 185 ALA A O 1
ATOM 1263 N N . PRO A 1 186 ? -14.801 -6.816 8.450 1.00 92.38 186 PRO A N 1
ATOM 1264 C CA . PRO A 1 186 ? -14.019 -6.829 9.683 1.00 92.38 186 PRO A CA 1
ATOM 1265 C C . PRO A 1 186 ? -14.454 -5.722 10.650 1.00 92.38 186 PRO A C 1
ATOM 1267 O O . PRO A 1 186 ? -14.857 -4.647 10.227 1.00 92.38 186 PRO A O 1
ATOM 1270 N N . GLY A 1 187 ? -14.313 -5.928 11.960 1.00 92.56 187 GLY A N 1
ATOM 1271 C CA . GLY A 1 187 ? -14.670 -4.911 12.958 1.00 92.56 187 GLY A CA 1
ATOM 1272 C C . GLY A 1 187 ? -13.850 -3.628 12.795 1.00 92.56 187 GLY A C 1
ATOM 1273 O O . GLY A 1 187 ? -14.378 -2.562 12.466 1.00 92.56 187 GLY A O 1
ATOM 1274 N N . ILE A 1 188 ? -12.540 -3.755 13.000 1.00 94.12 188 ILE A N 1
ATOM 1275 C CA . ILE A 1 188 ? -11.562 -2.679 12.819 1.00 94.12 188 ILE A CA 1
ATOM 1276 C C . ILE A 1 188 ? -10.501 -3.124 11.813 1.00 94.12 188 ILE A C 1
ATOM 1278 O O . ILE A 1 188 ? -9.975 -4.233 11.924 1.00 94.12 188 ILE A O 1
ATOM 1282 N N . SER A 1 189 ? -10.149 -2.257 10.865 1.00 95.44 189 SER A N 1
ATOM 1283 C CA . SER A 1 189 ? -9.065 -2.499 9.910 1.00 95.44 189 SER A CA 1
ATOM 1284 C C . SER A 1 189 ? -8.075 -1.339 9.882 1.00 95.44 189 SER A C 1
ATOM 1286 O O . SER A 1 189 ? -8.454 -0.205 9.608 1.00 95.44 189 SER A O 1
ATOM 1288 N N . GLY A 1 190 ? -6.798 -1.624 10.119 1.00 96.75 190 GLY A N 1
ATOM 1289 C CA . GLY A 1 190 ? -5.696 -0.683 9.916 1.00 96.75 190 GLY A CA 1
ATOM 1290 C C . GLY A 1 190 ? -4.776 -1.161 8.798 1.00 96.75 190 GLY A C 1
ATOM 1291 O O . GLY A 1 190 ? -4.300 -2.292 8.860 1.00 96.75 190 GLY A O 1
ATOM 1292 N N . ASP A 1 191 ? -4.509 -0.333 7.790 1.00 97.56 191 ASP A N 1
ATOM 1293 C CA . ASP A 1 191 ? -3.640 -0.702 6.666 1.00 97.56 191 ASP A CA 1
ATOM 1294 C C . ASP A 1 191 ? -2.575 0.362 6.387 1.00 97.56 191 ASP A C 1
ATOM 1296 O O . ASP A 1 191 ? -2.864 1.440 5.871 1.00 97.56 191 ASP A O 1
ATOM 1300 N N . ALA A 1 192 ? -1.332 0.048 6.736 1.00 97.75 192 ALA A N 1
ATOM 1301 C CA . ALA A 1 192 ? -0.158 0.879 6.505 1.00 97.75 192 ALA A CA 1
ATOM 1302 C C . ALA A 1 192 ? 0.809 0.213 5.513 1.00 97.75 192 ALA A C 1
ATOM 1304 O O . ALA A 1 192 ? 2.025 0.278 5.694 1.00 97.75 192 ALA A O 1
ATOM 1305 N N . SER A 1 193 ? 0.309 -0.500 4.501 1.00 98.31 193 SER A N 1
ATOM 1306 C CA . SER A 1 193 ? 1.181 -1.178 3.537 1.00 98.31 193 SER A CA 1
ATOM 1307 C C . SER A 1 193 ? 2.059 -0.214 2.733 1.00 98.31 193 SER A C 1
ATOM 1309 O O . SER A 1 193 ? 1.657 0.909 2.428 1.00 98.31 193 SER A O 1
ATOM 1311 N N . GLY A 1 194 ? 3.242 -0.669 2.325 1.00 98.19 194 GLY A N 1
ATOM 1312 C CA . GLY A 1 194 ? 4.045 0.010 1.308 1.00 98.19 194 GLY A CA 1
ATOM 1313 C C . GLY A 1 194 ? 3.382 -0.034 -0.069 1.00 98.19 194 GLY A C 1
ATOM 1314 O O . GLY A 1 194 ? 2.574 -0.920 -0.354 1.00 98.19 194 GLY A O 1
ATOM 1315 N N . GLY A 1 195 ? 3.716 0.929 -0.922 1.00 98.12 195 GLY A N 1
ATOM 1316 C CA . GLY A 1 195 ? 3.266 0.979 -2.307 1.00 98.12 195 GLY A CA 1
ATOM 1317 C C . GLY A 1 195 ? 4.026 -0.009 -3.187 1.00 98.12 195 GLY A C 1
ATOM 1318 O O . GLY A 1 195 ? 5.209 -0.269 -2.973 1.00 98.12 195 GLY A O 1
ATOM 1319 N N . ASP A 1 196 ? 3.359 -0.559 -4.196 1.00 98.38 196 ASP A N 1
ATOM 1320 C CA . ASP A 1 196 ? 4.009 -1.422 -5.185 1.00 98.38 196 ASP A CA 1
ATOM 1321 C C . ASP A 1 196 ? 4.936 -0.594 -6.103 1.00 98.38 196 ASP A C 1
ATOM 1323 O O . ASP A 1 196 ? 4.644 0.559 -6.426 1.00 98.38 196 ASP A O 1
ATOM 1327 N N . GLY A 1 197 ? 6.051 -1.179 -6.540 1.00 97.81 197 GLY A N 1
ATOM 1328 C CA . GLY A 1 197 ? 6.919 -0.593 -7.562 1.00 97.81 197 GLY A CA 1
ATOM 1329 C C . GLY A 1 197 ? 6.284 -0.663 -8.951 1.00 97.81 197 GLY A C 1
ATOM 1330 O O . GLY A 1 197 ? 5.568 -1.614 -9.276 1.00 97.81 197 GLY A O 1
ATOM 1331 N N . GLY A 1 198 ? 6.550 0.337 -9.783 1.00 97.69 198 GLY A N 1
ATOM 1332 C CA . GLY A 1 198 ? 6.089 0.395 -11.166 1.00 97.69 198 GLY A CA 1
ATOM 1333 C C . GLY A 1 198 ? 6.890 -0.510 -12.099 1.00 97.69 198 GLY A C 1
ATOM 1334 O O . GLY A 1 198 ? 8.035 -0.871 -11.826 1.00 97.69 198 GLY A O 1
ATOM 1335 N N . ASN A 1 199 ? 6.301 -0.918 -13.215 1.00 96.31 199 ASN A N 1
ATOM 1336 C CA . ASN A 1 199 ? 6.959 -1.799 -14.176 1.00 96.31 199 ASN A CA 1
ATOM 1337 C C . ASN A 1 199 ? 7.888 -1.007 -15.103 1.00 96.31 199 ASN A C 1
ATOM 1339 O O . ASN A 1 199 ? 7.589 0.120 -15.489 1.00 96.31 199 ASN A O 1
ATOM 1343 N N . GLY A 1 200 ? 9.008 -1.612 -15.492 1.00 92.94 200 GLY A N 1
ATOM 1344 C CA . GLY A 1 200 ? 9.853 -1.091 -16.561 1.00 92.94 200 GLY A CA 1
ATOM 1345 C C . GLY A 1 200 ? 9.224 -1.332 -17.935 1.00 92.94 200 GLY A C 1
ATOM 1346 O O . GLY A 1 200 ? 8.548 -2.338 -18.154 1.00 92.94 200 GLY A O 1
ATOM 1347 N N . ALA A 1 201 ? 9.481 -0.431 -18.877 1.00 91.69 201 ALA A N 1
ATOM 1348 C CA . ALA A 1 201 ? 8.874 -0.478 -20.204 1.00 91.69 201 ALA A CA 1
ATOM 1349 C C . ALA A 1 201 ? 9.622 -1.377 -21.190 1.00 91.69 201 ALA A C 1
ATOM 1351 O O . ALA A 1 201 ? 10.802 -1.686 -21.027 1.00 91.69 201 ALA A O 1
ATOM 1352 N N . TRP A 1 202 ? 8.967 -1.743 -22.283 1.00 86.94 202 TRP A N 1
ATOM 1353 C CA . TRP A 1 202 ? 9.619 -2.439 -23.386 1.00 86.94 202 TRP A CA 1
ATOM 1354 C C . TRP A 1 202 ? 10.461 -1.492 -24.253 1.00 86.94 202 TRP A C 1
ATOM 1356 O O . TRP A 1 202 ? 10.209 -0.288 -24.333 1.00 86.94 202 TRP A O 1
ATOM 1366 N N . ALA A 1 203 ? 11.461 -2.057 -24.927 1.00 83.50 203 ALA A N 1
ATOM 1367 C CA . ALA A 1 203 ? 12.275 -1.365 -25.918 1.00 83.50 203 ALA A CA 1
ATOM 1368 C C . ALA A 1 203 ? 12.526 -2.243 -27.144 1.00 83.50 203 ALA A C 1
ATOM 1370 O O . ALA A 1 203 ? 13.029 -3.366 -27.017 1.00 83.50 203 ALA A O 1
ATOM 1371 N N . PHE A 1 204 ? 12.251 -1.697 -28.333 1.00 79.06 204 PHE A N 1
ATOM 1372 C CA . PHE A 1 204 ? 12.600 -2.330 -29.608 1.00 79.06 204 PHE A CA 1
ATOM 1373 C C . PHE A 1 204 ? 13.499 -1.436 -30.460 1.00 79.06 204 PHE A C 1
ATOM 1375 O O . PHE A 1 204 ? 13.250 -0.238 -30.623 1.00 79.06 204 PHE A O 1
ATOM 1382 N N . ALA A 1 205 ? 14.505 -2.063 -31.073 1.00 72.75 205 ALA A N 1
ATOM 1383 C CA . ALA A 1 205 ? 15.343 -1.448 -32.095 1.00 72.75 205 ALA A CA 1
ATOM 1384 C C . ALA A 1 205 ? 15.553 -2.392 -33.288 1.00 72.75 205 ALA A C 1
ATOM 1386 O O . ALA A 1 205 ? 15.689 -3.611 -33.130 1.00 72.75 205 ALA A O 1
ATOM 1387 N N . ILE A 1 206 ? 15.609 -1.818 -34.491 1.00 69.44 206 ILE A N 1
ATOM 1388 C CA . ILE A 1 206 ? 15.963 -2.543 -35.718 1.00 69.44 206 ILE A CA 1
ATOM 1389 C C . ILE A 1 206 ? 17.490 -2.721 -35.754 1.00 69.44 206 ILE A C 1
ATOM 1391 O O . ILE A 1 206 ? 18.230 -1.779 -35.487 1.00 69.44 206 ILE A O 1
ATOM 1395 N N . ALA A 1 207 ? 17.961 -3.927 -36.080 1.00 63.12 207 ALA A N 1
ATOM 1396 C CA . ALA A 1 207 ? 19.372 -4.307 -36.264 1.00 63.12 207 ALA A CA 1
ATOM 1397 C C . ALA A 1 207 ? 20.306 -4.330 -35.029 1.00 63.12 207 ALA A C 1
ATOM 1399 O O . ALA A 1 207 ? 21.240 -5.126 -35.033 1.00 63.12 207 ALA A O 1
ATOM 1400 N N . VAL A 1 208 ? 20.080 -3.530 -33.979 1.00 63.84 208 VAL A N 1
ATOM 1401 C CA . VAL A 1 208 ? 20.998 -3.444 -32.808 1.00 63.84 208 VAL A CA 1
ATOM 1402 C C . VAL A 1 208 ? 20.408 -3.877 -31.461 1.00 63.84 208 VAL A C 1
ATOM 1404 O O . VAL A 1 208 ? 21.157 -4.084 -30.511 1.00 63.84 208 VAL A O 1
ATOM 1407 N N . GLY A 1 209 ? 19.094 -4.107 -31.396 1.00 68.81 209 GLY A N 1
ATOM 1408 C CA . GLY A 1 209 ? 18.392 -4.561 -30.192 1.00 68.81 209 GLY A CA 1
ATOM 1409 C C . GLY A 1 209 ? 18.143 -3.480 -29.142 1.00 68.81 209 GLY A C 1
ATOM 1410 O O . GLY A 1 209 ? 18.934 -2.560 -28.963 1.00 68.81 209 GLY A O 1
ATOM 1411 N N . GLY A 1 210 ? 16.986 -3.571 -28.482 1.00 76.19 210 GLY A N 1
ATOM 1412 C CA . GLY A 1 210 ? 16.612 -2.710 -27.361 1.00 76.19 210 GLY A CA 1
ATOM 1413 C C . GLY A 1 210 ? 16.852 -3.386 -26.011 1.00 76.19 210 GLY A C 1
ATOM 1414 O O . GLY A 1 210 ? 16.814 -4.613 -25.903 1.00 76.19 210 GLY A O 1
ATOM 1415 N N . LYS A 1 211 ? 17.062 -2.586 -24.965 1.00 83.62 211 LYS A N 1
ATOM 1416 C CA . LYS A 1 211 ? 17.143 -3.028 -23.569 1.00 83.62 211 LYS A CA 1
ATOM 1417 C C . LYS A 1 211 ? 15.865 -2.642 -22.836 1.00 83.62 211 LYS A C 1
ATOM 1419 O O . LYS A 1 211 ? 15.537 -1.467 -22.749 1.00 83.62 211 LYS A O 1
ATOM 1424 N N . GLY A 1 212 ? 15.150 -3.611 -22.279 1.00 87.44 212 GLY A N 1
ATOM 1425 C CA . GLY A 1 212 ? 13.965 -3.313 -21.480 1.00 87.44 212 GLY A CA 1
ATOM 1426 C C . GLY A 1 212 ? 14.276 -2.429 -20.267 1.00 87.44 212 GLY A C 1
ATOM 1427 O O . GLY A 1 212 ? 15.394 -2.422 -19.739 1.00 87.44 212 GLY A O 1
ATOM 1428 N N . GLY A 1 213 ? 13.277 -1.671 -19.836 1.00 90.56 213 GLY A N 1
ATOM 1429 C CA . GLY A 1 213 ? 13.315 -0.872 -18.623 1.00 90.56 213 GLY A CA 1
ATOM 1430 C C . GLY A 1 213 ? 13.468 -1.735 -17.375 1.00 90.56 213 GLY A C 1
ATOM 1431 O O . GLY A 1 213 ? 13.177 -2.929 -17.367 1.00 90.56 213 GLY A O 1
ATOM 1432 N N . VAL A 1 214 ? 13.938 -1.130 -16.292 1.00 93.12 214 VAL A N 1
ATOM 1433 C CA . VAL A 1 214 ? 14.052 -1.813 -14.996 1.00 93.12 214 VAL A CA 1
ATOM 1434 C C . VAL A 1 214 ? 12.778 -1.539 -14.201 1.00 93.12 214 VAL A C 1
ATOM 1436 O O . VAL A 1 214 ? 12.309 -0.406 -14.200 1.00 93.12 214 VAL A O 1
ATOM 1439 N N . GLY A 1 215 ? 12.215 -2.555 -13.547 1.00 95.69 215 GLY A N 1
ATOM 1440 C CA . GLY A 1 215 ? 11.093 -2.358 -12.628 1.00 95.69 215 GLY A CA 1
ATOM 1441 C C . GLY A 1 215 ? 11.517 -1.595 -11.372 1.00 95.69 215 GLY A C 1
ATOM 1442 O O . GLY A 1 215 ? 12.662 -1.699 -10.927 1.00 95.69 215 GLY A O 1
ATOM 1443 N N . GLY A 1 216 ? 10.597 -0.828 -10.805 1.00 97.75 216 GLY A N 1
ATOM 1444 C CA . GLY A 1 216 ? 10.791 -0.116 -9.551 1.00 97.75 216 GLY A CA 1
ATOM 1445 C C . GLY A 1 216 ? 10.788 -1.047 -8.342 1.00 97.75 216 GLY A C 1
ATOM 1446 O O . GLY A 1 216 ? 10.257 -2.161 -8.370 1.00 97.75 216 GLY A O 1
ATOM 1447 N N . ARG A 1 217 ? 11.389 -0.604 -7.243 1.00 98.19 217 ARG A N 1
ATOM 1448 C CA . ARG A 1 217 ? 11.335 -1.319 -5.963 1.00 98.19 217 ARG A CA 1
ATOM 1449 C C . ARG A 1 217 ? 9.951 -1.152 -5.324 1.00 98.19 217 ARG A C 1
ATOM 1451 O O . ARG A 1 217 ? 9.323 -0.121 -5.500 1.00 98.19 217 ARG A O 1
ATOM 1458 N N . GLY A 1 218 ? 9.486 -2.135 -4.555 1.00 97.69 218 GLY A N 1
ATOM 1459 C CA . GLY A 1 218 ? 8.352 -1.931 -3.649 1.00 97.69 218 GLY A CA 1
ATOM 1460 C C . GLY A 1 218 ? 8.741 -1.083 -2.434 1.00 97.69 218 GLY A C 1
ATOM 1461 O O . GLY A 1 218 ? 9.886 -1.132 -1.982 1.00 97.69 218 GLY A O 1
ATOM 1462 N N . GLY A 1 219 ? 7.800 -0.315 -1.900 1.00 98.12 219 GLY A N 1
ATOM 1463 C CA . GLY A 1 219 ? 8.014 0.497 -0.707 1.00 98.12 219 GLY A CA 1
ATOM 1464 C C . GLY A 1 219 ? 7.986 -0.326 0.578 1.00 98.12 219 GLY A C 1
ATOM 1465 O O . GLY A 1 219 ? 7.330 -1.363 0.658 1.00 98.12 219 GLY A O 1
ATOM 1466 N N . ASP A 1 220 ? 8.670 0.143 1.617 1.00 98.12 220 ASP A N 1
ATOM 1467 C CA . ASP A 1 220 ? 8.609 -0.507 2.927 1.00 98.12 220 ASP A CA 1
ATOM 1468 C C . ASP A 1 220 ? 7.209 -0.376 3.549 1.00 98.12 220 ASP A C 1
ATOM 1470 O O . ASP A 1 220 ? 6.484 0.597 3.314 1.00 98.12 220 ASP A O 1
ATOM 1474 N N . GLY A 1 221 ? 6.843 -1.343 4.392 1.00 96.62 221 GLY A N 1
ATOM 1475 C CA . GLY A 1 221 ? 5.665 -1.223 5.244 1.00 96.62 221 GLY A CA 1
ATOM 1476 C C . GLY A 1 221 ? 5.786 -0.033 6.200 1.00 96.62 221 GLY A C 1
ATOM 1477 O O . GLY A 1 221 ? 6.882 0.385 6.590 1.00 96.62 221 GLY A O 1
ATOM 1478 N N . GLY A 1 222 ? 4.641 0.525 6.563 1.00 96.88 222 GLY A N 1
ATOM 1479 C CA . GLY A 1 222 ? 4.519 1.567 7.566 1.00 96.88 222 GLY A CA 1
ATOM 1480 C C . GLY A 1 222 ? 4.470 1.009 8.984 1.00 96.88 222 GLY A C 1
ATOM 1481 O O . GLY A 1 222 ? 5.043 -0.042 9.283 1.00 96.88 222 GLY A O 1
ATOM 1482 N N . THR A 1 223 ? 3.756 1.718 9.851 1.00 97.62 223 THR A N 1
ATOM 1483 C CA . THR A 1 223 ? 3.403 1.252 11.195 1.00 97.62 223 THR A CA 1
ATOM 1484 C C . THR A 1 223 ? 1.894 1.312 11.335 1.00 97.62 223 THR A C 1
ATOM 1486 O O . THR A 1 223 ? 1.311 2.378 11.163 1.00 97.62 223 THR A O 1
ATOM 1489 N N . ALA A 1 224 ? 1.260 0.201 11.693 1.00 96.81 224 ALA A N 1
ATOM 1490 C CA . ALA A 1 224 ? -0.162 0.174 11.995 1.00 96.81 224 ALA A CA 1
ATOM 1491 C C . ALA A 1 224 ? -0.398 -0.334 13.421 1.00 96.81 224 ALA A C 1
ATOM 1493 O O . ALA A 1 224 ? 0.048 -1.423 13.786 1.00 96.81 224 ALA A O 1
ATOM 1494 N N . THR A 1 225 ? -1.109 0.465 14.213 1.00 96.31 225 THR A N 1
ATOM 1495 C CA . THR A 1 225 ? -1.465 0.183 15.605 1.00 96.31 225 THR A CA 1
ATOM 1496 C C . THR A 1 225 ? -2.975 0.287 15.762 1.00 96.31 225 THR A C 1
ATOM 1498 O O . THR A 1 225 ? -3.592 1.261 15.332 1.00 96.31 225 THR A O 1
ATOM 1501 N N . VAL A 1 226 ? -3.573 -0.720 16.398 1.00 94.88 226 VAL A N 1
ATOM 1502 C CA . VAL A 1 226 ? -4.971 -0.685 16.834 1.00 94.88 226 VAL A CA 1
ATOM 15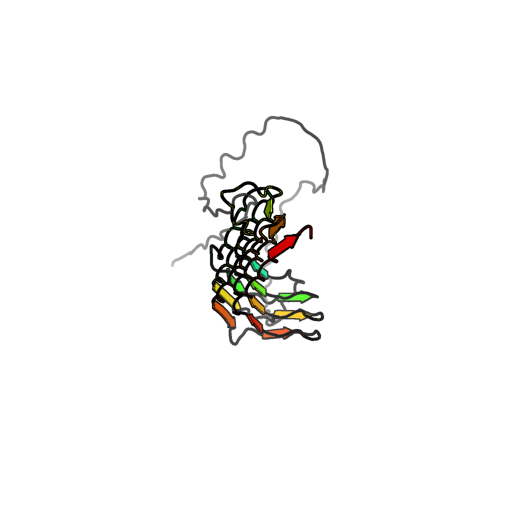03 C C . VAL A 1 226 ? -5.001 -0.923 18.338 1.00 94.88 226 VAL A C 1
ATOM 1505 O O . VAL A 1 226 ? -4.524 -1.951 18.815 1.00 94.88 226 VAL A O 1
ATOM 1508 N N . THR A 1 227 ? -5.575 0.023 19.073 1.00 94.06 227 THR A N 1
ATOM 1509 C CA . THR A 1 227 ? -5.725 -0.015 20.529 1.00 94.06 227 THR A CA 1
ATOM 1510 C C . THR A 1 227 ? -7.203 -0.106 20.884 1.00 94.06 227 THR A C 1
ATOM 1512 O O . THR A 1 227 ? -8.010 0.676 20.388 1.00 94.06 227 THR A O 1
ATOM 1515 N N . THR A 1 228 ? -7.574 -1.039 21.759 1.00 91.06 228 THR A N 1
ATOM 1516 C CA . THR A 1 228 ? -8.955 -1.206 22.239 1.00 91.06 228 THR A CA 1
ATOM 1517 C C . THR A 1 228 ? -8.997 -1.219 23.763 1.00 91.06 228 THR A C 1
ATOM 1519 O O . THR A 1 228 ? -8.139 -1.845 24.389 1.00 91.06 228 THR A O 1
ATOM 1522 N N . THR A 1 229 ? -9.988 -0.575 24.379 1.00 87.31 229 THR A N 1
ATOM 1523 C CA . THR A 1 229 ? -10.169 -0.619 25.844 1.00 87.31 229 THR A CA 1
ATOM 1524 C C . THR A 1 229 ? -10.918 -1.866 26.304 1.00 87.31 229 THR A C 1
ATOM 1526 O O . THR A 1 229 ? -11.606 -2.519 25.528 1.00 87.31 229 THR A O 1
ATOM 1529 N N . ILE A 1 230 ? -10.827 -2.170 27.602 1.00 79.75 230 ILE A N 1
ATOM 1530 C CA . ILE A 1 230 ? -11.506 -3.309 28.252 1.00 79.75 230 ILE A CA 1
ATOM 1531 C C . ILE A 1 230 ? -13.040 -3.217 28.131 1.00 79.75 230 ILE A C 1
ATOM 1533 O O . ILE A 1 230 ? -13.725 -4.233 28.139 1.00 79.75 230 ILE A O 1
ATOM 1537 N N . GLU A 1 231 ? -13.578 -2.003 28.010 1.00 80.69 231 GLU A N 1
ATOM 1538 C CA . GLU A 1 231 ? -15.016 -1.747 27.855 1.00 80.69 231 GLU A CA 1
ATOM 1539 C C . GLU A 1 231 ? -15.494 -1.879 26.398 1.00 80.69 231 GLU A C 1
ATOM 1541 O O . GLU A 1 231 ? -16.698 -1.939 26.150 1.00 80.69 231 GLU A O 1
ATOM 1546 N N . SER A 1 232 ? -14.564 -1.951 25.439 1.00 83.62 232 SER A N 1
ATOM 1547 C CA . SER A 1 232 ? -14.871 -2.055 24.014 1.00 83.62 232 SER A CA 1
ATOM 1548 C C . SER A 1 232 ? -15.127 -3.502 23.611 1.00 83.62 232 SER A C 1
ATOM 1550 O O . SER A 1 232 ? -14.232 -4.341 23.693 1.00 83.62 232 SER A O 1
ATOM 1552 N N . ASN A 1 233 ? -16.326 -3.789 23.100 1.00 87.69 233 ASN A N 1
ATOM 1553 C CA . ASN A 1 233 ? -16.657 -5.104 22.549 1.00 87.69 233 ASN A CA 1
ATOM 1554 C C . ASN A 1 233 ? -16.705 -5.044 21.018 1.00 87.69 233 ASN A C 1
ATOM 1556 O O . ASN A 1 233 ? -17.384 -4.177 20.475 1.00 87.69 233 ASN A O 1
ATOM 1560 N N . ILE A 1 234 ? -16.013 -5.946 20.318 1.00 91.00 234 I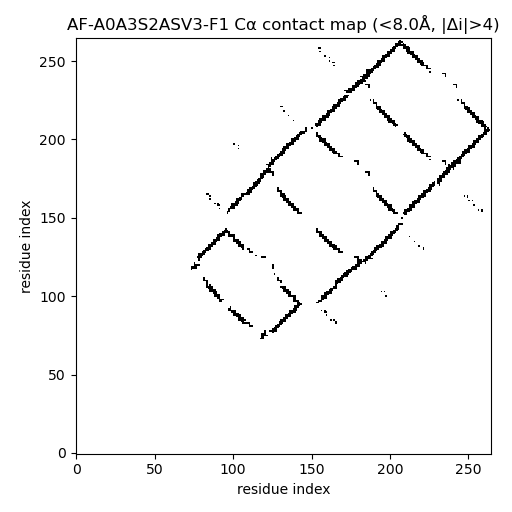LE A N 1
ATOM 1561 C CA . ILE A 1 234 ? -16.017 -6.015 18.847 1.00 91.00 234 ILE A CA 1
ATOM 1562 C C . ILE A 1 234 ? -16.670 -7.327 18.431 1.00 91.00 234 ILE A C 1
ATOM 1564 O O . ILE A 1 234 ? -16.152 -8.398 18.742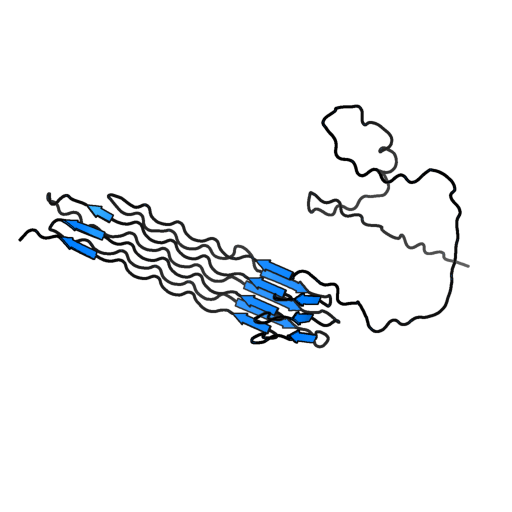 1.00 91.00 234 ILE A O 1
ATOM 1568 N N . ILE A 1 235 ? -17.801 -7.242 17.733 1.00 91.69 235 ILE A N 1
ATOM 1569 C CA . ILE A 1 235 ? -18.583 -8.406 17.316 1.00 91.69 235 ILE A CA 1
ATOM 1570 C C . ILE A 1 235 ? -18.680 -8.410 15.792 1.00 91.69 235 ILE A C 1
ATOM 1572 O O . ILE A 1 235 ? -19.090 -7.434 15.167 1.00 91.69 235 ILE A O 1
ATOM 1576 N N . THR A 1 236 ? -18.305 -9.526 15.182 1.00 93.94 236 THR A N 1
ATOM 1577 C CA . THR A 1 236 ? -18.406 -9.740 13.740 1.00 93.94 236 THR A CA 1
ATOM 1578 C C . THR A 1 236 ? -19.297 -10.954 13.486 1.00 93.94 236 THR A C 1
ATOM 1580 O O . THR A 1 236 ? -19.105 -12.012 14.085 1.00 93.94 236 THR A O 1
ATOM 1583 N N . HIS A 1 237 ? -20.323 -10.805 12.645 1.00 92.38 237 HIS A N 1
ATOM 1584 C CA . HIS A 1 237 ? -21.330 -11.858 12.438 1.00 92.38 237 HIS A CA 1
ATOM 1585 C C . HIS A 1 237 ? -21.172 -12.649 11.131 1.00 92.38 237 HIS A C 1
ATOM 1587 O O . HIS A 1 237 ? -21.789 -13.703 10.993 1.00 92.38 237 HIS A O 1
ATOM 1593 N N . GLY A 1 238 ? -20.406 -12.143 10.161 1.00 90.69 238 GLY A N 1
ATOM 1594 C CA . GLY A 1 238 ? -20.272 -12.768 8.842 1.00 90.69 238 GLY A CA 1
ATOM 1595 C C . GLY A 1 238 ? -19.103 -13.737 8.694 1.00 90.69 238 GLY A C 1
ATOM 1596 O O . GLY A 1 238 ? -18.235 -13.860 9.563 1.00 90.69 238 GLY A O 1
ATOM 1597 N N . VAL A 1 239 ? -19.076 -14.427 7.556 1.00 91.31 239 VAL A N 1
ATOM 1598 C CA . VAL A 1 239 ? -17.983 -15.325 7.177 1.00 91.31 239 VAL A CA 1
ATOM 1599 C C . VAL A 1 239 ? -16.753 -14.503 6.801 1.00 91.31 239 VAL A C 1
ATOM 1601 O O . VAL A 1 239 ? -16.852 -13.494 6.108 1.00 91.31 239 VAL A O 1
ATOM 1604 N N . ASN A 1 240 ? -15.571 -14.952 7.239 1.00 89.94 240 ASN A N 1
ATOM 1605 C CA . ASN A 1 240 ? -14.300 -14.265 6.980 1.00 89.94 240 ASN A CA 1
ATOM 1606 C C . ASN A 1 240 ? -14.280 -12.803 7.490 1.00 89.94 240 ASN A C 1
ATOM 1608 O O . ASN A 1 240 ? -13.654 -11.927 6.895 1.00 89.94 240 ASN A O 1
ATOM 1612 N N . SER A 1 241 ? -14.986 -12.548 8.595 1.00 92.56 241 SER A N 1
ATOM 1613 C CA . SER A 1 241 ? -15.101 -11.235 9.230 1.00 92.56 241 SER A CA 1
ATOM 1614 C C . SER A 1 241 ? -14.259 -11.196 10.507 1.00 92.56 241 SER A C 1
ATOM 1616 O O . SER A 1 241 ? -14.710 -11.566 11.592 1.00 92.56 241 SER A O 1
ATOM 1618 N N . ASN A 1 242 ? -13.000 -10.781 10.383 1.00 94.00 242 ASN A N 1
ATOM 1619 C CA . ASN A 1 242 ? -12.066 -10.699 11.509 1.00 94.00 242 ASN A CA 1
ATOM 1620 C C . ASN A 1 242 ? -12.423 -9.533 12.445 1.00 94.00 242 ASN A C 1
ATOM 1622 O O . ASN A 1 242 ? -12.738 -8.441 11.983 1.00 94.00 242 ASN A O 1
ATOM 1626 N N . GLY A 1 243 ? -12.304 -9.723 13.764 1.00 92.00 243 GLY A N 1
ATOM 1627 C CA . GLY A 1 243 ? -12.559 -8.650 14.736 1.00 92.00 243 GLY A CA 1
ATOM 1628 C C . GLY A 1 243 ? -11.645 -7.438 14.532 1.00 92.00 243 GLY A C 1
ATOM 1629 O O . GLY A 1 243 ? -12.119 -6.323 14.332 1.00 92.00 243 GLY A O 1
ATOM 1630 N N . ILE A 1 244 ? -10.331 -7.667 14.524 1.00 93.62 244 ILE A N 1
ATOM 1631 C CA . ILE A 1 244 ? -9.323 -6.643 14.234 1.00 93.62 244 ILE A CA 1
ATOM 1632 C C . ILE A 1 244 ? -8.373 -7.189 13.173 1.00 93.62 244 ILE A C 1
ATOM 1634 O O . ILE A 1 244 ? -7.838 -8.289 13.323 1.00 93.62 244 ILE A O 1
ATOM 1638 N N . THR A 1 245 ? -8.150 -6.408 12.122 1.00 95.06 245 THR A N 1
ATOM 1639 C CA . THR A 1 245 ? -7.134 -6.671 11.101 1.00 95.06 245 THR A CA 1
ATOM 1640 C C . THR A 1 245 ? -6.159 -5.509 11.059 1.00 95.06 245 THR A C 1
ATOM 1642 O O . THR A 1 245 ? -6.562 -4.349 11.034 1.00 95.06 245 THR A O 1
ATOM 1645 N N . VAL A 1 246 ? -4.867 -5.820 11.053 1.00 95.94 246 VAL A N 1
ATOM 1646 C CA . VAL A 1 246 ? -3.802 -4.822 10.958 1.00 95.94 246 VAL A CA 1
ATOM 1647 C C . VAL A 1 246 ? -2.794 -5.301 9.928 1.00 95.94 246 VAL A C 1
ATOM 1649 O O . VAL A 1 246 ? -2.275 -6.410 10.049 1.00 95.94 246 VAL A O 1
ATOM 1652 N N . ASN A 1 247 ? -2.526 -4.480 8.918 1.00 96.50 247 ASN A N 1
ATOM 1653 C CA . ASN A 1 247 ? -1.575 -4.781 7.860 1.00 96.50 247 ASN A CA 1
ATOM 1654 C C . ASN A 1 247 ? -0.471 -3.722 7.805 1.00 96.50 247 ASN A C 1
ATOM 1656 O O . ASN A 1 247 ? -0.732 -2.523 7.826 1.00 96.50 247 ASN A O 1
ATOM 1660 N N . SER A 1 248 ? 0.770 -4.194 7.723 1.00 96.94 248 SER A N 1
ATOM 1661 C CA . SER A 1 248 ? 1.979 -3.366 7.663 1.00 96.94 248 SER A CA 1
ATOM 1662 C C . SER A 1 248 ? 3.034 -4.027 6.774 1.00 96.94 248 SER A C 1
ATOM 1664 O O . SER A 1 248 ? 4.215 -4.106 7.108 1.00 96.94 248 SER A O 1
ATOM 1666 N N . SER A 1 249 ? 2.582 -4.613 5.669 1.00 98.00 249 SER A N 1
ATOM 1667 C CA . SER A 1 249 ? 3.437 -5.309 4.709 1.00 98.00 249 SER A CA 1
ATOM 1668 C C . SER A 1 249 ? 4.162 -4.328 3.785 1.00 98.00 249 SER A C 1
ATOM 1670 O O . SER A 1 249 ? 3.665 -3.242 3.497 1.00 98.00 249 SER A O 1
ATOM 1672 N N . GLY A 1 250 ? 5.350 -4.714 3.314 1.00 97.62 250 GLY A N 1
ATOM 1673 C CA . GLY A 1 250 ? 6.017 -4.009 2.219 1.00 97.62 250 GLY A CA 1
ATOM 1674 C C . GLY A 1 250 ? 5.319 -4.248 0.879 1.00 97.62 250 GLY A C 1
ATOM 1675 O O . GLY A 1 250 ? 4.625 -5.252 0.699 1.00 97.62 250 GLY A O 1
ATOM 1676 N N . GLY A 1 251 ? 5.525 -3.328 -0.056 1.00 97.38 251 GLY A N 1
ATOM 1677 C CA . GLY A 1 251 ? 5.049 -3.424 -1.427 1.00 97.38 251 GLY A CA 1
ATOM 1678 C C . GLY A 1 251 ? 5.853 -4.419 -2.260 1.00 97.38 251 GLY A C 1
ATOM 1679 O O . GLY A 1 251 ? 7.007 -4.752 -1.963 1.00 97.38 251 GLY A O 1
ATOM 1680 N N . ARG A 1 252 ? 5.244 -4.899 -3.342 1.00 97.94 252 ARG A N 1
ATOM 1681 C CA . ARG A 1 252 ? 5.904 -5.764 -4.326 1.00 97.94 252 ARG A CA 1
ATOM 1682 C C . ARG A 1 252 ? 6.807 -4.936 -5.241 1.00 97.94 252 ARG A C 1
ATOM 1684 O O . ARG A 1 252 ? 6.508 -3.787 -5.548 1.00 97.94 252 ARG A O 1
ATOM 1691 N N . GLY A 1 253 ? 7.909 -5.530 -5.698 1.00 96.81 253 GLY A N 1
ATOM 1692 C CA . GLY A 1 253 ? 8.724 -4.949 -6.768 1.00 96.81 253 GLY A CA 1
ATOM 1693 C C . GLY A 1 253 ? 8.007 -5.003 -8.119 1.00 96.81 253 GLY A C 1
ATOM 1694 O O . GLY A 1 253 ? 7.182 -5.888 -8.353 1.00 96.81 253 GLY A O 1
ATOM 1695 N N . GLY A 1 254 ? 8.342 -4.065 -8.998 1.00 96.75 254 GLY A N 1
ATOM 1696 C CA . GLY A 1 254 ? 7.866 -4.012 -10.371 1.00 96.75 254 GLY A CA 1
ATOM 1697 C C . GLY A 1 254 ? 8.619 -4.971 -11.289 1.00 96.75 254 GLY A C 1
ATOM 1698 O O . GLY A 1 254 ? 9.770 -5.345 -11.044 1.00 96.75 254 GLY A O 1
ATOM 1699 N N . ASN A 1 255 ? 7.969 -5.362 -12.381 1.00 96.44 255 ASN A N 1
ATOM 1700 C CA . ASN A 1 255 ? 8.579 -6.233 -13.377 1.00 96.44 255 ASN A CA 1
ATOM 1701 C C . ASN A 1 255 ? 9.545 -5.450 -14.271 1.00 96.44 255 ASN A C 1
ATOM 1703 O O . ASN A 1 255 ? 9.321 -4.279 -14.576 1.00 96.44 255 ASN A O 1
ATOM 1707 N N . GLY A 1 256 ? 10.615 -6.107 -14.720 1.00 92.06 256 GLY A N 1
ATOM 1708 C CA . GLY A 1 256 ? 11.464 -5.575 -15.786 1.00 92.06 256 GLY A CA 1
ATOM 1709 C C . GLY A 1 256 ? 10.756 -5.609 -17.142 1.00 92.06 256 GLY A C 1
ATOM 1710 O O . GLY A 1 256 ? 9.877 -6.438 -17.380 1.00 92.06 256 GLY A O 1
ATOM 1711 N N . GLY A 1 257 ? 11.165 -4.717 -18.033 1.00 89.69 257 GLY A N 1
ATOM 1712 C CA . GLY A 1 257 ? 10.651 -4.624 -19.388 1.00 89.69 257 GLY A CA 1
ATOM 1713 C C . GLY A 1 257 ? 11.350 -5.566 -20.366 1.00 89.69 257 GLY A C 1
ATOM 1714 O O . GLY A 1 257 ? 12.456 -6.057 -20.126 1.00 89.69 257 GLY A O 1
ATOM 1715 N N . LEU A 1 258 ? 10.709 -5.793 -21.513 1.00 86.56 258 LEU A N 1
ATOM 1716 C CA . LEU A 1 258 ? 11.266 -6.596 -22.601 1.00 86.56 258 LEU A CA 1
ATOM 1717 C C . LEU A 1 258 ? 12.247 -5.772 -23.442 1.00 86.56 258 LEU A C 1
ATOM 1719 O O . LEU A 1 258 ? 11.906 -4.692 -23.916 1.00 86.56 258 LEU A O 1
ATOM 1723 N N . GLY A 1 259 ? 13.441 -6.311 -23.678 1.00 83.56 259 GLY A N 1
ATOM 1724 C CA . GLY A 1 259 ? 14.352 -5.828 -24.713 1.00 83.56 259 GLY A CA 1
ATOM 1725 C C . GLY A 1 259 ? 14.359 -6.779 -25.904 1.00 83.56 259 GLY A C 1
ATOM 1726 O O . GLY A 1 259 ? 14.554 -7.980 -25.713 1.00 83.56 259 GLY A O 1
ATOM 1727 N N . ALA A 1 260 ? 14.130 -6.276 -27.118 1.00 76.25 260 ALA A N 1
ATOM 1728 C CA . ALA A 1 260 ? 14.099 -7.114 -28.316 1.00 76.25 260 ALA A CA 1
ATOM 1729 C C . ALA A 1 260 ? 14.661 -6.416 -29.566 1.00 76.25 260 ALA A C 1
ATOM 1731 O O . ALA A 1 260 ? 14.731 -5.187 -29.657 1.00 76.25 260 ALA A O 1
ATOM 1732 N N . ALA A 1 261 ? 15.083 -7.237 -30.531 1.00 74.44 261 ALA A N 1
ATOM 1733 C CA . ALA A 1 261 ? 15.670 -6.826 -31.802 1.00 74.44 261 ALA A CA 1
ATOM 1734 C C . ALA A 1 261 ? 14.950 -7.510 -32.968 1.00 74.44 261 ALA A C 1
ATOM 1736 O O . ALA A 1 261 ? 14.622 -8.693 -32.873 1.00 74.44 261 ALA A O 1
ATOM 1737 N N . ILE A 1 262 ? 14.779 -6.801 -34.085 1.00 66.56 262 ILE A N 1
ATOM 1738 C CA . ILE A 1 262 ? 14.408 -7.419 -35.365 1.00 66.56 262 ILE A CA 1
ATOM 1739 C C . ILE A 1 262 ? 15.615 -7.305 -36.297 1.00 66.56 262 ILE A C 1
ATOM 1741 O O . ILE A 1 262 ? 16.038 -6.199 -36.642 1.00 66.56 262 ILE A O 1
ATOM 1745 N N . GLY A 1 263 ? 16.190 -8.453 -36.658 1.00 62.28 263 GLY A N 1
ATOM 1746 C CA . GLY A 1 263 ? 17.249 -8.566 -37.658 1.00 62.28 263 GLY A CA 1
ATOM 1747 C C . GLY A 1 263 ? 16.669 -9.047 -38.983 1.00 62.28 263 GLY A C 1
ATOM 1748 O O . GLY A 1 263 ? 15.963 -10.054 -39.011 1.00 62.28 263 GLY A O 1
ATOM 1749 N N . ALA A 1 264 ? 16.955 -8.335 -40.072 1.00 59.72 264 ALA A N 1
ATOM 1750 C CA . ALA A 1 264 ? 16.793 -8.885 -41.412 1.00 59.72 264 ALA A CA 1
ATOM 1751 C C . ALA A 1 264 ? 18.019 -9.770 -41.683 1.00 59.72 264 ALA A C 1
ATOM 1753 O O . ALA A 1 264 ? 19.143 -9.270 -41.632 1.00 59.72 264 ALA A O 1
ATOM 1754 N N . GLY A 1 265 ? 17.796 -11.076 -41.845 1.00 49.22 265 GLY A N 1
ATOM 1755 C CA . GLY A 1 265 ? 18.833 -12.030 -42.248 1.00 49.22 265 GLY A CA 1
ATOM 1756 C C . GLY A 1 265 ? 19.294 -11.816 -43.681 1.00 49.22 265 GLY A C 1
ATOM 1757 O O . GLY A 1 265 ? 18.476 -11.319 -44.489 1.00 49.22 265 GLY A O 1
#

Sequence (265 aa):
MALFTERVAVLSCASADDGSARACSEEVLRDAAATQKGLPGRPNQCLATLPKRIARLLCATALVGLVFPYAQSPAHAQQLSINTDGAPGDNGDDGIGTADAGDGHSPVAPATGTNSVGRTTSGEAAFVGSARGGRGGDGGSAVHATAVPPFVEIKGGKGGDGAKGGTVDITNNASGALETSGDNAPGISGDASGGDGGNGAWAFAIAVGGKGGVGGRGGDGGTATVTTTIESNIITHGVNSNGITVNSSGGRGGNGGLGAAIGAG